Protein AF-A0A7S0SKQ5-F1 (afdb_monomer)

Secondary structure (DSSP, 8-state):
-PPPPPPPPP--------TT---------HHHHHHHHHHHHHHHHHHHTT---PPPPTTHHHHHTTSPPPPPGGGSPP-------S----PPPPP---SS-S--EEEEEEESS-HHHHHHHHHHHHT-SS-GGGEEEEEEE----STTHHHHHHHHHHHTTHHHHT-EEEE----HHHHHHHHHHHH--SSEEEEEETT-EE-TTHHHHHHHHHHHH--SEEEEEEEEEESSSPPPHHHHHHHSS--SS----HHHHHTTS------SS-HHHHTTS--S--S-EEEEHHHHHHTT-S---TT---HHHHHHHHHHHTT--EEEEEEEEEEEEE-TT-HHHHS-HHHHHHHHHHHHHTT-TTSS--

Radius of gyration: 25.37 Å; Cα contacts (8 Å, |Δi|>4): 496; chains: 1; bounding box: 64×59×71 Å

Mean predicted aligned error: 15.46 Å

Structure (mmCIF, N/CA/C/O backbone):
data_AF-A0A7S0SKQ5-F1
#
_entry.id   AF-A0A7S0SKQ5-F1
#
loop_
_atom_site.group_PDB
_atom_site.id
_atom_site.type_symbol
_atom_site.label_atom_id
_atom_site.label_alt_id
_atom_site.label_comp_id
_atom_site.label_asym_id
_atom_site.label_entity_id
_atom_site.label_seq_id
_atom_site.pdbx_PDB_ins_code
_atom_site.Cartn_x
_atom_site.Cartn_y
_atom_site.Cartn_z
_atom_site.occupancy
_atom_site.B_iso_or_equiv
_atom_site.auth_seq_id
_atom_site.auth_comp_id
_atom_site.auth_asym_id
_atom_site.auth_atom_id
_atom_site.pdbx_PDB_model_num
ATOM 1 N N . PRO A 1 1 ? 41.492 32.235 -7.133 1.00 39.91 1 PRO A N 1
ATOM 2 C CA . PRO A 1 1 ? 41.678 32.174 -5.665 1.00 39.91 1 PRO A CA 1
ATOM 3 C C . PRO A 1 1 ? 40.347 31.850 -4.969 1.00 39.91 1 PRO A C 1
ATOM 5 O O . PRO A 1 1 ? 39.482 32.711 -4.853 1.00 39.91 1 PRO A O 1
ATOM 8 N N . SER A 1 2 ? 40.161 30.582 -4.608 1.00 31.47 2 SER A N 1
ATOM 9 C CA . SER A 1 2 ? 38.991 30.080 -3.874 1.00 31.47 2 SER A CA 1
ATOM 10 C C . SER A 1 2 ? 39.109 30.413 -2.376 1.00 31.47 2 SER A C 1
ATOM 12 O O . SER A 1 2 ? 40.236 30.469 -1.878 1.00 31.47 2 SER A O 1
ATOM 14 N N . PRO A 1 3 ? 38.000 30.634 -1.645 1.00 39.94 3 PRO A N 1
ATOM 15 C CA . PRO A 1 3 ? 38.050 30.899 -0.207 1.00 39.94 3 PRO A CA 1
ATOM 16 C C . PRO A 1 3 ? 38.462 29.638 0.580 1.00 39.94 3 PRO A C 1
ATOM 18 O O . PRO A 1 3 ? 38.210 28.522 0.113 1.00 39.94 3 PRO A O 1
ATOM 21 N N . PRO A 1 4 ? 39.104 29.788 1.755 1.00 40.34 4 PRO A N 1
ATOM 22 C CA . PRO A 1 4 ? 39.576 28.655 2.544 1.00 40.34 4 PRO A CA 1
ATOM 23 C C . PRO A 1 4 ? 38.413 27.894 3.208 1.00 40.34 4 PRO A C 1
ATOM 25 O O . PRO A 1 4 ? 37.357 28.479 3.464 1.00 40.34 4 PRO A O 1
ATOM 28 N N . PRO A 1 5 ? 38.593 26.592 3.502 1.00 38.94 5 PRO A N 1
ATOM 29 C CA . PRO A 1 5 ? 37.589 25.789 4.193 1.00 38.94 5 PRO A CA 1
ATOM 30 C C . PRO A 1 5 ? 37.413 26.230 5.660 1.00 38.94 5 PRO A C 1
ATOM 32 O O . PRO A 1 5 ? 38.361 26.741 6.265 1.00 38.94 5 PRO A O 1
ATOM 35 N N . PRO A 1 6 ? 36.222 26.023 6.256 1.00 36.41 6 PRO A N 1
ATOM 36 C CA . PRO A 1 6 ? 35.977 26.333 7.662 1.00 36.41 6 PRO A CA 1
ATOM 37 C C . PRO A 1 6 ? 36.776 25.404 8.601 1.00 36.41 6 PRO A C 1
ATOM 39 O O . PRO A 1 6 ? 37.073 24.264 8.229 1.00 36.41 6 PRO A O 1
ATOM 42 N N . PRO A 1 7 ? 37.128 25.869 9.816 1.00 33.09 7 PRO A N 1
ATOM 43 C CA . PRO A 1 7 ? 37.954 25.111 10.752 1.00 33.09 7 PRO A CA 1
ATOM 44 C C . PRO A 1 7 ? 37.211 23.895 11.341 1.00 33.09 7 PRO A C 1
ATOM 46 O O . PRO A 1 7 ? 35.979 23.898 11.417 1.00 33.09 7 PRO A O 1
ATOM 49 N N . PRO A 1 8 ? 37.943 22.855 11.785 1.00 31.95 8 PRO A N 1
ATOM 50 C CA . PRO A 1 8 ? 37.351 21.677 12.407 1.00 31.95 8 PRO A CA 1
ATOM 51 C C . PRO A 1 8 ? 36.757 22.020 13.780 1.00 31.95 8 PRO A C 1
ATOM 53 O O . PRO A 1 8 ? 37.368 22.736 14.573 1.00 31.95 8 PRO A O 1
ATOM 56 N N . TYR A 1 9 ? 35.574 21.474 14.072 1.00 29.64 9 TYR A N 1
ATOM 57 C CA . TYR A 1 9 ? 34.972 21.529 15.405 1.00 29.64 9 TYR A CA 1
ATOM 58 C C . TYR A 1 9 ? 35.888 20.827 16.418 1.00 29.64 9 TYR A C 1
ATOM 60 O O . TYR A 1 9 ? 36.198 19.645 16.262 1.00 29.64 9 TYR A O 1
ATOM 68 N N . SER A 1 10 ? 36.321 21.554 17.451 1.00 28.91 10 SER A N 1
ATOM 69 C CA . SER A 1 10 ? 37.097 20.994 18.554 1.00 28.91 10 SER A CA 1
ATOM 70 C C . SER A 1 10 ? 36.190 20.191 19.489 1.00 28.91 10 SER A C 1
ATOM 72 O O . SER A 1 10 ? 35.157 20.657 19.967 1.00 28.91 10 SER A O 1
ATOM 74 N N . SER A 1 11 ? 36.590 18.951 19.755 1.00 31.05 11 SER A N 1
ATOM 75 C CA . SER A 1 11 ? 36.054 18.128 20.832 1.00 31.05 11 SER A CA 1
ATOM 76 C C . SER A 1 11 ? 36.669 18.585 22.158 1.00 31.05 11 SER A C 1
ATOM 78 O O . SER A 1 11 ? 37.774 18.163 22.504 1.00 31.05 11 SER A O 1
ATOM 80 N N . SER A 1 12 ? 35.989 19.453 22.906 1.00 28.17 12 SER A N 1
ATOM 81 C CA . SER A 1 12 ? 36.325 19.683 24.313 1.00 28.17 12 SER A CA 1
ATOM 82 C C . SER A 1 12 ? 35.555 18.697 25.189 1.00 28.17 12 SER A C 1
ATOM 84 O O . SER A 1 12 ? 34.325 18.665 25.169 1.00 28.17 12 SER A O 1
ATOM 86 N N . MET A 1 13 ? 36.315 17.893 25.932 1.00 26.72 13 MET A N 1
ATOM 87 C CA . MET A 1 13 ? 35.865 16.967 26.966 1.00 26.72 13 MET A CA 1
ATOM 88 C C . MET A 1 13 ? 34.875 17.630 27.938 1.00 26.72 13 MET A C 1
ATOM 90 O O . MET A 1 13 ? 35.171 18.683 28.496 1.00 26.72 13 MET A O 1
ATOM 94 N N . MET A 1 14 ? 33.750 16.966 28.203 1.00 27.14 14 MET A N 1
ATOM 95 C CA . MET A 1 14 ? 33.129 16.994 29.526 1.00 27.14 14 MET A CA 1
ATOM 96 C C . MET A 1 14 ? 33.336 15.619 30.152 1.00 27.14 14 MET A C 1
ATOM 98 O O . MET A 1 14 ? 33.069 14.589 29.533 1.00 27.14 14 MET A O 1
ATOM 102 N N . GLU A 1 15 ? 33.896 15.646 31.353 1.00 27.08 15 GLU A N 1
ATOM 103 C CA . GLU A 1 15 ? 34.258 14.506 32.178 1.00 27.08 15 GLU A CA 1
ATOM 104 C C . GLU A 1 15 ? 33.064 13.582 32.442 1.00 27.08 15 GLU A C 1
ATOM 106 O O . GLU A 1 15 ? 31.937 14.016 32.683 1.00 27.08 15 GLU A O 1
ATOM 111 N N . ALA A 1 16 ? 33.340 12.279 32.426 1.00 29.05 16 ALA A N 1
ATOM 112 C CA . ALA A 1 16 ? 32.401 11.244 32.818 1.00 29.05 16 ALA A CA 1
ATOM 113 C C . ALA A 1 16 ? 32.039 11.396 34.303 1.00 29.05 16 ALA A C 1
ATOM 115 O O . ALA A 1 16 ? 32.827 11.063 35.186 1.00 29.05 16 ALA A O 1
ATOM 116 N N . THR A 1 17 ? 30.826 11.867 34.584 1.00 26.69 17 THR A N 1
ATOM 117 C CA . THR A 1 17 ? 30.234 11.759 35.919 1.00 26.69 17 THR A CA 1
ATOM 118 C C . THR A 1 17 ? 29.571 10.385 36.054 1.00 26.69 17 THR A C 1
ATOM 120 O O . THR A 1 17 ? 28.744 9.994 35.231 1.00 26.69 17 THR A O 1
ATOM 123 N N . SER A 1 18 ? 29.982 9.636 37.078 1.00 26.33 18 SER A N 1
ATOM 124 C CA . SER A 1 18 ? 29.480 8.309 37.457 1.00 26.33 18 SER A CA 1
ATOM 125 C C . SER A 1 18 ? 27.944 8.214 37.448 1.00 26.33 18 SER A C 1
ATOM 127 O O . SER A 1 18 ? 27.265 8.999 38.104 1.00 26.33 18 SER A O 1
ATOM 129 N N . LEU A 1 19 ? 27.398 7.195 36.774 1.00 28.94 19 LEU A N 1
ATOM 130 C CA . LEU A 1 19 ? 25.964 6.858 36.686 1.00 28.94 19 LEU A CA 1
ATOM 131 C C . LEU A 1 19 ? 25.387 6.231 37.978 1.00 28.94 19 LEU A C 1
ATOM 133 O O . LEU A 1 19 ? 24.499 5.385 37.926 1.00 28.94 19 LEU A O 1
ATOM 137 N N . SER A 1 20 ? 25.878 6.629 39.152 1.00 26.83 20 SER A N 1
ATOM 138 C CA . SER A 1 20 ? 25.460 6.072 40.448 1.00 26.83 20 SER A CA 1
ATOM 139 C C . SER A 1 20 ? 24.641 7.037 41.319 1.00 26.83 20 SER A C 1
ATOM 141 O O . SER A 1 20 ? 24.418 6.739 42.488 1.00 26.83 20 SER A O 1
ATOM 143 N N . SER A 1 21 ? 24.197 8.186 40.794 1.00 28.25 21 SER A N 1
ATOM 144 C CA . SER A 1 21 ? 23.531 9.230 41.597 1.00 28.25 21 SER A CA 1
ATOM 145 C C . SER A 1 21 ? 22.331 9.930 40.937 1.00 28.25 21 SER A C 1
ATOM 147 O O . SER A 1 21 ? 21.997 11.051 41.317 1.00 28.25 21 SER A O 1
ATOM 149 N N . LEU A 1 22 ? 21.630 9.291 39.992 1.00 26.92 22 LEU A N 1
ATOM 150 C CA . LEU A 1 22 ? 20.340 9.816 39.517 1.00 26.92 22 LEU A CA 1
ATOM 151 C C . LEU A 1 22 ? 19.186 9.321 40.413 1.00 26.92 22 LEU A C 1
ATOM 153 O O . LEU A 1 22 ? 19.097 8.115 40.656 1.00 26.92 22 LEU A O 1
ATOM 157 N N . PRO A 1 23 ? 18.308 10.214 40.910 1.00 25.94 23 PRO A N 1
ATOM 158 C CA . PRO A 1 23 ? 17.202 9.833 41.775 1.00 25.94 23 PRO A CA 1
ATOM 159 C C . PRO A 1 23 ? 16.154 9.009 41.019 1.00 25.94 23 PRO A C 1
ATOM 161 O O . PRO A 1 23 ? 15.828 9.256 39.858 1.00 25.94 23 PRO A O 1
ATOM 164 N N . THR A 1 24 ? 15.642 8.017 41.737 1.00 28.23 24 THR A N 1
ATOM 165 C CA . THR A 1 24 ? 14.552 7.100 41.413 1.00 28.23 24 THR A CA 1
ATOM 166 C C . THR A 1 24 ? 13.359 7.804 40.754 1.00 28.23 24 THR A C 1
ATOM 168 O O . THR A 1 24 ? 12.951 8.876 41.193 1.00 28.23 24 THR A O 1
ATOM 171 N N . TYR A 1 25 ? 12.791 7.166 39.722 1.00 26.69 25 TYR A N 1
ATOM 172 C CA . TYR A 1 25 ? 11.547 7.535 39.034 1.00 26.69 25 TYR A CA 1
ATOM 173 C C . TYR A 1 25 ? 10.506 8.161 39.983 1.00 26.69 25 TYR A C 1
ATOM 175 O O . TYR A 1 25 ? 9.933 7.474 40.829 1.00 26.69 25 TYR A O 1
ATOM 183 N N . ILE A 1 26 ? 10.223 9.453 39.804 1.00 28.91 26 ILE A N 1
ATOM 184 C CA . ILE A 1 26 ? 9.060 10.106 40.411 1.00 28.91 26 ILE A CA 1
ATOM 185 C C . ILE A 1 26 ? 7.837 9.660 39.601 1.00 28.91 26 ILE A C 1
ATOM 187 O O . ILE A 1 26 ? 7.682 10.035 38.440 1.00 28.91 26 ILE A O 1
ATOM 191 N N . SER A 1 27 ? 6.987 8.823 40.198 1.00 31.62 27 SER A N 1
ATOM 192 C CA . SER A 1 27 ? 5.650 8.540 39.666 1.00 31.62 27 SER A CA 1
ATOM 193 C C . SER A 1 27 ? 4.770 9.758 39.928 1.00 31.62 27 SER A C 1
ATOM 195 O O . SER A 1 27 ? 4.425 10.021 41.077 1.00 31.62 27 SER A O 1
ATOM 197 N N . LEU A 1 28 ? 4.444 10.519 38.883 1.00 33.53 28 LEU A N 1
ATOM 198 C CA . LEU A 1 28 ? 3.457 11.594 38.981 1.00 33.53 28 LEU A CA 1
ATOM 199 C C . LEU A 1 28 ? 2.043 11.002 38.816 1.00 33.53 28 LEU A C 1
ATOM 201 O O . LEU A 1 28 ? 1.854 10.148 37.942 1.00 33.53 28 LEU A O 1
ATOM 205 N N . PRO A 1 29 ? 1.051 11.422 39.619 1.00 38.62 29 PRO A N 1
ATOM 206 C CA . PRO A 1 29 ? -0.345 11.020 39.451 1.00 38.62 29 PRO A CA 1
ATOM 207 C C . PRO A 1 29 ? -0.887 11.382 38.058 1.00 38.62 29 PRO A C 1
ATOM 209 O O . PRO A 1 29 ? -0.551 12.427 37.500 1.00 38.62 29 PRO A O 1
ATOM 212 N N . LEU A 1 30 ? -1.761 10.535 37.502 1.00 38.62 30 LEU A N 1
ATOM 213 C CA . LEU A 1 30 ? -2.366 10.705 36.167 1.00 38.62 30 LEU A CA 1
ATOM 214 C C . LEU A 1 30 ? -3.075 12.058 35.983 1.00 38.62 30 LEU A C 1
ATOM 216 O O . LEU A 1 30 ? -3.040 12.624 34.891 1.00 38.62 30 LEU A O 1
ATOM 220 N N . ASP A 1 31 ? -3.644 12.608 37.050 1.00 38.12 31 ASP A N 1
ATOM 22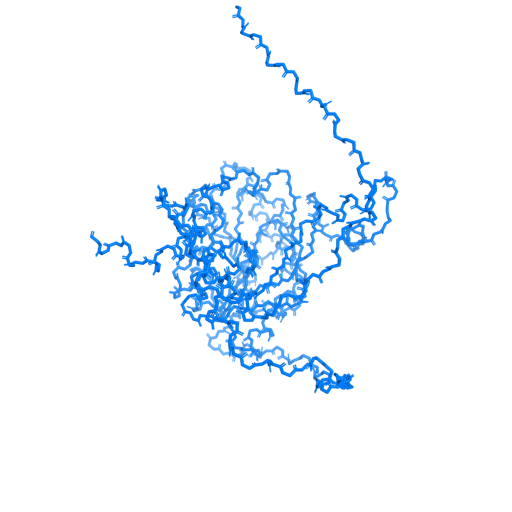1 C CA . ASP A 1 31 ? -4.349 13.893 37.019 1.00 38.12 31 ASP A CA 1
ATOM 222 C C . ASP A 1 31 ? -3.374 15.071 36.853 1.00 38.12 31 ASP A C 1
ATOM 224 O O . ASP A 1 31 ? -3.653 16.042 36.147 1.00 38.12 31 ASP A O 1
ATOM 228 N N . GLU A 1 32 ? -2.165 14.936 37.404 1.00 34.69 32 GLU A N 1
ATOM 229 C CA . GLU A 1 32 ? -1.078 15.897 37.231 1.00 34.69 32 GLU A CA 1
ATOM 230 C C . GLU A 1 32 ? -0.505 15.832 35.805 1.00 34.69 32 GLU A C 1
ATOM 232 O O . GLU A 1 32 ? -0.147 16.856 35.219 1.00 34.69 32 GLU A O 1
ATOM 237 N N . VAL A 1 33 ? -0.495 14.641 35.193 1.00 41.31 33 VAL A N 1
ATOM 238 C CA . VAL A 1 33 ? -0.151 14.453 33.775 1.00 41.31 33 VAL A CA 1
ATOM 239 C C . VAL A 1 33 ? -1.213 15.085 32.872 1.00 41.31 33 VAL A C 1
ATOM 241 O O . VAL A 1 33 ? -0.855 15.783 31.922 1.00 41.31 33 VAL A O 1
ATOM 244 N N . ALA A 1 34 ? -2.504 14.918 33.169 1.00 38.91 34 ALA A N 1
ATOM 245 C CA . ALA A 1 34 ? -3.593 15.509 32.390 1.00 38.91 34 ALA A CA 1
ATOM 246 C C . ALA A 1 34 ? -3.574 17.049 32.437 1.00 38.91 34 ALA A C 1
ATOM 248 O O . ALA A 1 34 ? -3.630 17.699 31.387 1.00 38.91 34 ALA A O 1
ATOM 249 N N . ALA A 1 35 ? -3.392 17.639 33.624 1.00 37.91 35 ALA A N 1
ATOM 250 C CA . ALA A 1 35 ? -3.276 19.088 33.799 1.00 37.91 35 ALA A CA 1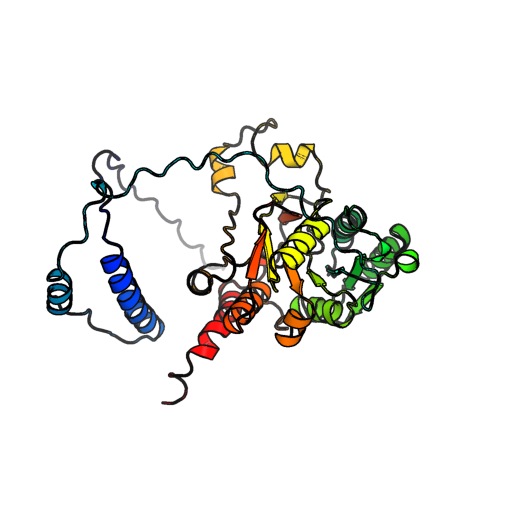
ATOM 251 C C . ALA A 1 35 ? -2.027 19.662 33.101 1.00 37.91 35 ALA A C 1
ATOM 253 O O . ALA A 1 35 ? -2.108 20.670 32.393 1.00 37.91 35 ALA A O 1
ATOM 254 N N . ARG A 1 36 ? -0.877 18.977 33.205 1.00 38.94 36 ARG A N 1
ATOM 255 C CA . ARG A 1 36 ? 0.358 19.362 32.499 1.00 38.94 36 ARG A CA 1
ATOM 256 C C . ARG A 1 36 ? 0.229 19.214 30.979 1.00 38.94 36 ARG A C 1
ATOM 258 O O . ARG A 1 36 ? 0.781 20.034 30.252 1.00 38.94 36 ARG A O 1
ATOM 265 N N . THR A 1 37 ? -0.540 18.241 30.485 1.00 41.94 37 THR A N 1
ATOM 266 C CA . THR A 1 37 ? -0.804 18.046 29.046 1.00 41.94 37 THR A CA 1
ATOM 267 C C . THR A 1 37 ? -1.710 19.146 28.483 1.00 41.94 37 THR A C 1
ATOM 269 O O . THR A 1 37 ? -1.466 19.643 27.382 1.00 41.94 37 THR A O 1
ATOM 272 N N . ALA A 1 38 ? -2.709 19.597 29.247 1.00 38.25 38 ALA A N 1
ATOM 273 C CA . ALA A 1 38 ? -3.533 20.750 28.887 1.00 38.25 38 ALA A CA 1
ATOM 274 C C . ALA A 1 38 ? -2.723 22.063 28.887 1.00 38.25 38 ALA A C 1
ATOM 276 O O . ALA A 1 38 ? -2.833 22.853 27.950 1.00 38.25 38 ALA A O 1
ATOM 277 N N . ALA A 1 39 ? -1.837 22.266 29.868 1.00 34.25 39 ALA A N 1
ATOM 278 C CA . ALA A 1 39 ? -0.946 23.428 29.917 1.00 34.25 39 ALA A CA 1
ATOM 279 C C . ALA A 1 39 ? 0.115 23.414 28.794 1.00 34.25 39 ALA A C 1
ATOM 281 O O . ALA A 1 39 ? 0.389 24.446 28.182 1.00 34.25 39 ALA A O 1
ATOM 282 N N . LEU A 1 40 ? 0.662 22.242 28.447 1.00 39.03 40 LEU A N 1
ATOM 283 C CA . LEU A 1 40 ? 1.580 22.063 27.313 1.00 39.03 40 LEU A CA 1
ATOM 284 C C . LEU A 1 40 ? 0.899 22.300 25.959 1.00 39.03 40 LEU A C 1
ATOM 286 O O . LEU A 1 40 ? 1.555 22.792 25.043 1.00 39.03 40 LEU A O 1
ATOM 290 N N . ARG A 1 41 ? -0.410 22.025 25.832 1.00 39.50 41 ARG A N 1
ATOM 291 C CA . ARG A 1 41 ? -1.200 22.431 24.655 1.00 39.50 41 ARG A CA 1
ATOM 292 C C . ARG A 1 41 ? -1.219 23.958 24.510 1.00 39.50 41 ARG A C 1
ATOM 294 O O . ARG A 1 41 ? -1.012 24.446 23.407 1.00 39.50 41 ARG A O 1
ATOM 301 N N . VAL A 1 42 ? -1.366 24.712 25.601 1.00 37.66 42 VAL A N 1
ATOM 302 C CA . VAL A 1 42 ? -1.357 26.190 25.580 1.00 37.66 42 VAL A CA 1
ATOM 303 C C . VAL A 1 42 ? 0.043 26.754 25.285 1.00 37.66 42 VAL A C 1
ATOM 305 O O . VAL A 1 42 ? 0.191 27.631 24.435 1.00 37.66 42 VAL A O 1
ATOM 308 N N . VAL A 1 43 ? 1.092 26.216 25.916 1.00 35.34 43 VAL A N 1
ATOM 309 C CA . VAL A 1 43 ? 2.479 26.695 25.739 1.00 35.34 43 VAL A CA 1
ATOM 310 C C . VAL A 1 43 ? 3.056 26.302 24.372 1.00 35.34 43 VAL A C 1
ATOM 312 O O . VAL A 1 43 ? 3.733 27.105 23.729 1.00 35.34 43 VAL A O 1
ATOM 315 N N . GLY A 1 44 ? 2.748 25.101 23.877 1.00 35.94 44 GLY A N 1
ATOM 316 C CA . GLY A 1 44 ? 3.172 24.647 22.550 1.00 35.94 44 GLY A CA 1
ATOM 317 C C . GLY A 1 44 ? 2.570 25.474 21.407 1.00 35.94 44 GLY A C 1
ATOM 318 O O . GLY A 1 44 ? 3.241 25.706 20.402 1.00 35.94 44 GLY A O 1
ATOM 319 N N . ILE A 1 45 ? 1.341 25.975 21.582 1.00 39.78 45 ILE A N 1
ATOM 320 C CA . ILE A 1 45 ? 0.655 26.855 20.619 1.00 39.78 45 ILE A CA 1
ATOM 321 C C . ILE A 1 45 ? 1.245 28.279 20.637 1.00 39.78 45 ILE A C 1
ATOM 323 O O . ILE A 1 45 ? 1.408 28.896 19.582 1.00 39.78 45 ILE A O 1
ATOM 327 N N . ALA A 1 46 ? 1.635 28.784 21.810 1.00 32.06 46 ALA A N 1
ATOM 328 C CA . ALA A 1 46 ? 2.233 30.110 21.969 1.00 32.06 46 ALA A CA 1
ATOM 329 C C . ALA A 1 46 ? 3.625 30.235 21.318 1.00 32.06 46 ALA A C 1
ATOM 331 O O . ALA A 1 46 ? 3.890 31.186 20.579 1.00 32.06 46 ALA A O 1
ATOM 332 N N . VAL A 1 47 ? 4.494 29.237 21.524 1.00 37.16 47 VAL A N 1
ATOM 333 C CA . VAL A 1 47 ? 5.866 29.228 20.980 1.00 37.16 47 VAL A CA 1
ATOM 334 C C . VAL A 1 47 ? 5.872 29.061 19.455 1.00 37.16 47 VAL A C 1
ATOM 336 O O . VAL A 1 47 ? 6.711 29.648 18.774 1.00 37.16 47 VAL A O 1
ATOM 339 N N . ALA A 1 48 ? 4.904 28.330 18.893 1.00 37.19 48 ALA A N 1
ATOM 340 C CA . ALA A 1 48 ? 4.757 28.167 17.445 1.00 37.19 48 ALA A CA 1
ATOM 341 C C . ALA A 1 48 ? 4.268 29.439 16.718 1.00 37.19 48 ALA A C 1
ATOM 343 O O . ALA A 1 48 ? 4.418 29.534 15.500 1.00 37.19 48 ALA A O 1
ATOM 344 N N . SER A 1 49 ? 3.723 30.416 17.455 1.00 32.06 49 SER A N 1
ATOM 345 C CA . SER A 1 49 ? 3.090 31.629 16.907 1.00 32.06 49 SER A CA 1
ATOM 346 C C . SER A 1 49 ? 3.901 32.913 17.146 1.00 32.06 49 SER A C 1
ATOM 348 O O . SER A 1 49 ? 3.442 34.000 16.807 1.00 32.06 49 SER A O 1
ATOM 350 N N . GLY A 1 50 ? 5.102 32.817 17.734 1.00 32.16 50 GLY A N 1
ATOM 351 C CA . GLY A 1 50 ? 5.974 33.972 17.994 1.00 32.16 50 GLY A CA 1
ATOM 352 C C . GLY A 1 50 ? 5.466 34.936 19.076 1.00 32.16 50 GLY A C 1
ATOM 353 O O . GLY A 1 50 ? 5.966 36.055 19.175 1.00 32.16 50 GLY A O 1
ATOM 354 N N . MET A 1 51 ? 4.487 34.527 19.888 1.00 31.91 51 MET A N 1
ATOM 355 C CA . MET A 1 51 ? 3.945 35.349 20.971 1.00 31.91 51 MET A CA 1
ATOM 356 C C . MET A 1 51 ? 4.690 35.074 22.281 1.00 31.91 51 MET A C 1
ATOM 358 O O . MET A 1 51 ? 4.895 33.922 22.663 1.00 31.91 51 MET A O 1
ATOM 362 N N . SER A 1 52 ? 5.066 36.140 22.992 1.00 31.66 52 SER A N 1
ATOM 363 C CA . SER A 1 52 ? 5.547 36.044 24.373 1.00 31.66 52 SER A CA 1
ATOM 364 C C . SER A 1 52 ? 4.361 35.755 25.290 1.00 31.66 52 SER A C 1
ATOM 366 O O . SER A 1 52 ? 3.416 36.541 25.341 1.00 31.66 52 SER A O 1
ATOM 368 N N . VAL A 1 53 ? 4.404 34.631 26.002 1.00 37.69 53 VAL A N 1
ATOM 369 C CA . VAL A 1 53 ? 3.414 34.282 27.026 1.00 37.69 53 VAL A CA 1
ATOM 370 C C . VAL A 1 53 ? 4.153 34.099 28.342 1.00 37.69 53 VAL A C 1
ATOM 372 O O . VAL A 1 53 ? 5.074 33.286 28.432 1.00 37.69 53 VAL A O 1
ATOM 375 N N . SER A 1 54 ? 3.766 34.874 29.355 1.00 37.41 54 SER A N 1
ATOM 376 C CA . SER A 1 54 ? 4.283 34.714 30.714 1.00 37.41 54 SER A CA 1
ATOM 377 C C . SER A 1 54 ? 3.814 33.370 31.287 1.00 37.41 54 SER A C 1
ATOM 379 O O . SER A 1 54 ? 2.643 33.021 31.111 1.00 37.41 54 SER A O 1
ATOM 381 N N . PRO A 1 55 ? 4.687 32.602 31.961 1.00 40.03 55 PRO A N 1
ATOM 382 C CA . PRO A 1 55 ? 4.294 31.338 32.575 1.00 40.03 55 PRO A CA 1
ATOM 383 C C . PRO A 1 55 ? 3.205 31.561 33.644 1.00 40.03 55 PRO A C 1
ATOM 385 O O . PRO A 1 55 ? 3.184 32.624 34.270 1.00 40.03 55 PRO A O 1
ATOM 388 N N . PRO A 1 56 ? 2.302 30.586 33.865 1.00 41.50 56 PRO A N 1
ATOM 389 C CA . PRO A 1 56 ? 1.280 30.690 34.903 1.00 41.50 56 PRO A CA 1
ATOM 390 C C . PRO A 1 56 ? 1.920 30.790 36.297 1.00 41.50 56 PRO A C 1
ATOM 392 O O . PRO A 1 56 ? 2.880 30.077 36.598 1.00 41.50 56 PRO A O 1
ATOM 395 N N . ASP A 1 57 ? 1.387 31.687 37.132 1.00 47.09 57 ASP A N 1
ATOM 396 C CA . ASP A 1 57 ? 1.876 31.953 38.490 1.00 47.09 57 ASP A CA 1
ATOM 397 C C . ASP A 1 57 ? 1.578 30.776 39.443 1.00 47.09 57 ASP A C 1
ATOM 399 O O . ASP A 1 57 ? 0.644 29.993 39.243 1.00 47.09 57 ASP A O 1
ATOM 403 N N . ALA A 1 58 ? 2.373 30.658 40.506 1.00 44.59 58 ALA A N 1
ATOM 404 C CA . ALA A 1 58 ? 2.368 29.586 41.500 1.00 44.59 58 ALA A CA 1
ATOM 405 C C . ALA A 1 58 ? 1.018 29.389 42.219 1.00 44.59 58 ALA A C 1
ATOM 407 O O . ALA A 1 58 ? 0.810 28.372 42.879 1.00 44.59 58 ALA A O 1
ATOM 408 N N . THR A 1 59 ? 0.096 30.344 42.100 1.00 44.16 59 THR A N 1
ATOM 409 C CA . THR A 1 59 ? -1.269 30.278 42.634 1.00 44.16 59 THR A CA 1
ATOM 410 C C . THR A 1 59 ? -2.153 29.278 41.889 1.00 44.16 59 THR A C 1
ATOM 412 O O . THR A 1 59 ? -2.954 28.609 42.536 1.00 44.16 59 THR A O 1
ATOM 415 N N . PHE A 1 60 ? -1.952 29.082 40.579 1.00 39.28 60 PHE A N 1
ATOM 416 C CA . PHE A 1 60 ? -2.718 28.118 39.774 1.00 39.28 60 PHE A CA 1
ATOM 417 C C . PHE A 1 60 ? -2.520 26.666 40.244 1.00 39.28 60 PHE A C 1
ATOM 419 O O . PHE A 1 60 ? -3.427 25.844 40.161 1.00 39.28 60 PHE A O 1
ATOM 426 N N . TRP A 1 61 ? -1.343 26.351 40.792 1.00 39.81 61 TRP A N 1
ATOM 427 C CA . TRP A 1 61 ? -1.003 24.999 41.238 1.00 39.81 61 TRP A CA 1
ATOM 428 C C . TRP A 1 61 ? -1.566 24.639 42.620 1.00 39.81 61 TRP A C 1
ATOM 430 O O . TRP A 1 61 ? -1.723 23.457 42.910 1.00 39.81 61 TRP A O 1
ATOM 440 N N . ARG A 1 62 ? -1.934 25.623 43.455 1.00 39.69 62 ARG A N 1
ATOM 441 C CA . ARG A 1 62 ? -2.415 25.363 44.826 1.00 39.69 62 ARG A CA 1
ATOM 442 C C . ARG A 1 62 ? -3.859 24.868 44.901 1.00 39.69 62 ARG A C 1
ATOM 444 O O . ARG A 1 62 ? -4.208 24.193 45.862 1.00 39.69 62 ARG A O 1
ATOM 451 N N . GLU A 1 63 ? -4.704 25.172 43.915 1.00 39.19 63 GLU A N 1
ATOM 452 C CA . GLU A 1 63 ? -6.101 24.701 43.921 1.00 39.19 63 GLU A CA 1
ATOM 453 C C . GLU A 1 63 ? -6.218 23.205 43.577 1.00 39.19 63 GLU A C 1
ATOM 455 O O . GLU A 1 63 ? -7.082 22.517 44.123 1.00 39.19 63 GLU A O 1
ATOM 460 N N . ALA A 1 64 ? -5.295 22.661 42.773 1.00 40.25 64 ALA A N 1
ATOM 461 C CA . ALA A 1 64 ? -5.268 21.239 42.410 1.00 40.25 64 ALA A CA 1
ATOM 462 C C . ALA A 1 64 ? -4.871 20.310 43.580 1.00 40.25 64 ALA A C 1
ATOM 464 O O . ALA A 1 64 ? -5.232 19.135 43.583 1.00 40.25 64 ALA A O 1
ATOM 465 N N . GLU A 1 65 ? -4.176 20.832 44.596 1.00 38.34 65 GLU A N 1
ATOM 466 C CA . GLU A 1 65 ? -3.661 20.057 45.737 1.00 38.34 65 GLU A CA 1
ATOM 467 C C . GLU A 1 65 ? -4.703 19.786 46.840 1.00 38.34 65 GLU A C 1
ATOM 469 O O . GLU A 1 65 ? -4.430 19.030 47.770 1.00 38.34 65 GLU A O 1
ATOM 474 N N . THR A 1 66 ? -5.907 20.368 46.761 1.00 37.94 66 THR A N 1
ATOM 475 C CA . THR A 1 66 ? -6.930 20.264 47.827 1.00 37.94 66 THR A CA 1
ATOM 476 C C . THR A 1 66 ? -7.990 19.176 47.606 1.00 37.94 66 THR A C 1
ATOM 478 O O . THR A 1 66 ? -8.901 19.023 48.422 1.00 37.94 66 THR A O 1
ATOM 481 N N . SER A 1 67 ? -7.870 18.380 46.539 1.00 38.69 67 SER A N 1
ATOM 482 C CA . SER A 1 67 ? -8.755 17.229 46.307 1.00 38.69 67 SER A CA 1
ATOM 483 C C . SER A 1 67 ? -8.393 16.049 47.225 1.00 38.69 67 SER A C 1
ATOM 485 O O . SER A 1 67 ? -7.208 15.816 47.477 1.00 38.69 67 SER A O 1
ATOM 487 N N . PRO A 1 68 ? -9.376 15.282 47.740 1.00 38.88 68 PRO A N 1
ATOM 488 C CA . PRO A 1 68 ? -9.095 14.145 48.612 1.00 38.88 68 PRO A CA 1
ATOM 489 C C . PRO A 1 68 ? -8.216 13.105 47.891 1.00 38.88 68 PRO A C 1
ATOM 491 O O . PRO A 1 68 ? -8.404 12.870 46.696 1.00 38.88 68 PRO A O 1
ATOM 494 N N . PRO A 1 69 ? -7.257 12.472 48.592 1.00 44.31 69 PRO A N 1
ATOM 495 C CA . PRO A 1 69 ? -6.319 11.547 47.972 1.00 44.31 69 PRO A CA 1
ATOM 496 C C . PRO A 1 69 ? -7.040 10.320 47.404 1.00 44.31 69 PRO A C 1
ATOM 498 O O . PRO A 1 69 ? -7.890 9.715 48.060 1.00 44.31 69 PRO A O 1
ATOM 501 N N . SER A 1 70 ? -6.658 9.931 46.187 1.00 43.41 70 SER A N 1
ATOM 502 C CA . SER A 1 70 ? -7.075 8.665 45.578 1.00 43.41 70 SER A CA 1
ATOM 503 C C . SER A 1 70 ? -6.586 7.467 46.413 1.00 43.41 70 SER A C 1
ATOM 505 O O . SER A 1 70 ? -5.510 7.542 47.014 1.00 43.41 70 SER A O 1
ATOM 507 N N . PRO A 1 71 ? -7.341 6.352 46.464 1.00 35.38 71 PRO A N 1
ATOM 508 C CA . PRO A 1 71 ? -6.956 5.173 47.235 1.00 35.38 71 PRO A CA 1
ATOM 509 C C . PRO A 1 71 ? -5.600 4.613 46.778 1.00 35.38 71 PRO A C 1
ATOM 511 O O . PRO A 1 71 ? -5.265 4.621 45.593 1.00 35.38 71 PRO A O 1
ATOM 514 N N . SER A 1 72 ? -4.804 4.128 47.735 1.00 39.06 72 SER A N 1
ATOM 515 C CA . SER A 1 72 ? -3.438 3.658 47.498 1.00 39.06 72 SER A CA 1
ATOM 516 C C . SER A 1 72 ? -3.382 2.437 46.557 1.00 39.06 72 SER A C 1
ATOM 518 O O . SER A 1 72 ? -4.294 1.602 46.579 1.00 39.06 72 SER A O 1
ATOM 520 N N . PRO A 1 73 ? -2.282 2.248 45.791 1.00 41.09 73 PRO A N 1
ATOM 521 C CA . PRO A 1 73 ? -2.116 1.139 44.834 1.00 41.09 73 PRO A CA 1
ATOM 522 C C . PRO A 1 73 ? -2.238 -0.265 45.448 1.00 41.09 73 PRO A C 1
ATOM 524 O O . PRO A 1 73 ? -2.451 -1.240 44.735 1.00 41.09 73 PRO A O 1
ATOM 527 N N . SER A 1 74 ? -2.129 -0.373 46.775 1.00 45.72 74 SER A N 1
ATOM 528 C CA . SER A 1 74 ? -2.293 -1.611 47.544 1.00 45.72 74 SER A CA 1
ATOM 529 C C . SER A 1 74 ? -3.746 -2.091 47.669 1.00 45.72 74 SER A C 1
ATOM 531 O O . SER A 1 74 ? -3.980 -3.144 48.254 1.00 45.72 74 SER A O 1
ATOM 533 N N . SER A 1 75 ? -4.715 -1.328 47.154 1.00 40.94 75 SER A N 1
ATOM 534 C CA . SER A 1 75 ? -6.142 -1.681 47.133 1.00 40.94 75 SER A CA 1
ATOM 535 C C . SER A 1 75 ? -6.625 -2.238 45.788 1.00 40.94 75 SER A C 1
ATOM 537 O O . SER A 1 75 ? -7.779 -2.653 45.678 1.00 40.94 75 SER A O 1
ATOM 539 N N . LEU A 1 76 ? -5.756 -2.282 44.769 1.00 40.19 76 LEU A N 1
ATOM 540 C CA . LEU A 1 76 ? -6.087 -2.928 43.504 1.00 40.19 76 LEU A CA 1
ATOM 541 C C . LEU A 1 76 ? -6.129 -4.447 43.721 1.00 40.19 76 LEU A C 1
ATOM 543 O O . LEU A 1 76 ? -5.162 -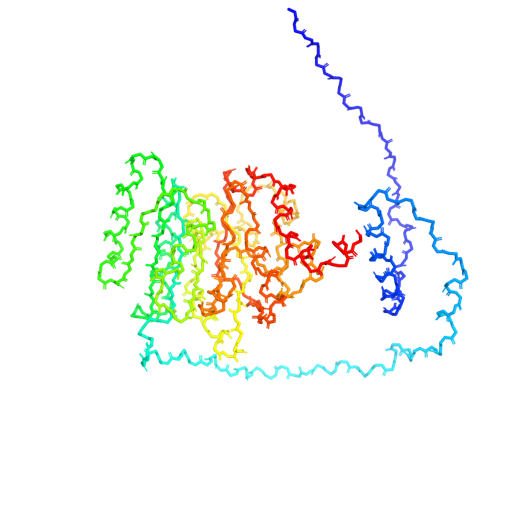5.007 44.248 1.00 40.19 76 LEU A O 1
ATOM 547 N N . PRO A 1 77 ? -7.218 -5.136 43.334 1.00 40.72 77 PRO A N 1
ATOM 548 C CA . PRO A 1 77 ? -7.231 -6.587 43.374 1.00 40.72 77 PRO A CA 1
ATOM 549 C C . PRO A 1 77 ? -6.053 -7.105 42.537 1.00 40.72 77 PRO A C 1
ATOM 551 O O . PRO A 1 77 ? -5.749 -6.515 41.493 1.00 40.72 77 PRO A O 1
ATOM 554 N N . PRO A 1 78 ? -5.365 -8.179 42.968 1.00 42.38 78 PRO A N 1
ATOM 555 C CA . PRO A 1 78 ? -4.331 -8.787 42.147 1.00 42.38 78 PRO A CA 1
ATOM 556 C C . PRO A 1 78 ? -4.932 -9.066 40.772 1.00 42.38 78 PRO A C 1
ATOM 558 O O . PRO A 1 78 ? -6.053 -9.576 40.694 1.00 42.38 78 PRO A O 1
ATOM 561 N N . LEU A 1 79 ? -4.206 -8.709 39.704 1.00 39.03 79 LEU A N 1
ATOM 562 C CA . LEU A 1 79 ? -4.526 -9.150 38.350 1.00 39.03 79 LEU A CA 1
ATOM 563 C C . LEU A 1 79 ? -4.648 -10.669 38.423 1.00 39.03 79 LEU A C 1
ATOM 565 O O . LEU A 1 79 ? -3.643 -11.379 38.477 1.00 39.03 79 LEU A O 1
ATOM 569 N N . GLN A 1 80 ? -5.884 -11.165 38.505 1.00 35.50 80 GLN A N 1
ATOM 570 C CA . GLN A 1 80 ? -6.140 -12.575 38.330 1.00 35.50 80 GLN A CA 1
ATOM 571 C C . GLN A 1 80 ? -5.559 -12.874 36.962 1.00 35.50 80 GLN A C 1
ATOM 573 O O . GLN A 1 80 ? -5.959 -12.260 35.971 1.00 35.50 80 GLN A O 1
ATOM 578 N N . ALA A 1 81 ? -4.563 -13.757 36.928 1.00 39.16 81 ALA A N 1
ATOM 579 C CA . ALA A 1 81 ? -4.149 -14.392 35.702 1.00 39.16 81 ALA A CA 1
ATOM 580 C C . ALA A 1 81 ? -5.406 -15.076 35.170 1.00 39.16 81 ALA A C 1
ATOM 582 O O . ALA A 1 81 ? -5.739 -16.190 35.578 1.00 39.16 81 ALA A O 1
ATOM 583 N N . ALA A 1 82 ? -6.165 -14.354 34.341 1.00 35.81 82 ALA A N 1
ATOM 584 C CA . ALA A 1 82 ? -7.216 -14.926 33.543 1.00 35.81 82 ALA A CA 1
ATOM 585 C C . ALA A 1 82 ? -6.508 -16.056 32.823 1.00 35.81 82 ALA A C 1
ATOM 587 O O . ALA A 1 82 ? -5.579 -15.825 32.046 1.00 35.81 82 ALA A O 1
ATOM 588 N N . SER A 1 83 ? -6.840 -17.279 33.225 1.00 36.34 83 SER A N 1
ATOM 589 C CA . SER A 1 83 ? -6.298 -18.460 32.599 1.00 36.34 83 SER A CA 1
ATOM 590 C C . SER A 1 83 ? -6.689 -18.313 31.143 1.00 36.34 83 SER A C 1
ATOM 592 O O . SER A 1 83 ? -7.872 -18.402 30.810 1.00 36.34 83 SER A O 1
ATOM 594 N N . LEU A 1 84 ? -5.704 -17.979 30.307 1.00 39.47 84 LEU A N 1
ATOM 595 C CA . LEU A 1 84 ? -5.805 -18.008 28.861 1.00 39.47 84 LEU A CA 1
ATOM 596 C C . LEU A 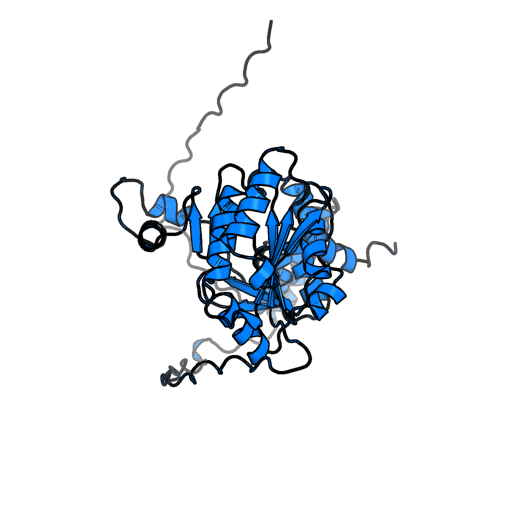1 84 ? -6.004 -19.479 28.522 1.00 39.47 84 LEU A C 1
ATOM 598 O O . LEU A 1 84 ? -5.071 -20.209 28.200 1.00 39.47 84 LEU A O 1
ATOM 602 N N . THR A 1 85 ? -7.232 -19.945 28.720 1.00 34.72 85 THR A N 1
ATOM 603 C CA . THR A 1 85 ? -7.697 -21.210 28.198 1.00 34.72 85 THR A CA 1
ATOM 604 C C . THR A 1 85 ? -7.575 -21.040 26.698 1.00 34.72 85 THR A C 1
ATOM 606 O O . THR A 1 85 ? -8.276 -20.246 26.073 1.00 34.72 85 THR A O 1
ATOM 609 N N . ALA A 1 86 ? -6.550 -21.689 26.153 1.00 41.53 86 ALA A N 1
ATOM 610 C CA . ALA A 1 86 ? -6.227 -21.715 24.744 1.00 41.53 86 ALA A CA 1
ATOM 611 C C . ALA A 1 86 ? -7.354 -22.438 23.998 1.00 41.53 86 ALA A C 1
ATOM 613 O O . ALA A 1 86 ? -7.267 -23.609 23.655 1.00 41.53 86 ALA A O 1
ATOM 614 N N . SER A 1 87 ? -8.448 -21.723 23.796 1.00 38.72 87 SER A N 1
ATOM 615 C CA . SER A 1 87 ? -9.497 -22.033 22.845 1.00 38.72 87 SER A CA 1
ATOM 616 C C . SER A 1 87 ? -9.871 -20.715 22.185 1.00 38.72 87 SER A C 1
ATOM 618 O O . SER A 1 87 ? -11.008 -20.253 22.265 1.00 38.72 87 SER A O 1
ATOM 620 N N . SER A 1 88 ? -8.877 -20.079 21.559 1.00 40.16 88 SER A N 1
ATOM 621 C CA . SER A 1 88 ? -9.186 -19.071 20.554 1.00 40.16 88 SER A CA 1
ATOM 622 C C . SER A 1 88 ? -9.960 -19.813 19.461 1.00 40.16 88 SER A C 1
ATOM 624 O O . SER A 1 88 ? -9.449 -20.831 18.975 1.00 40.16 88 SER A O 1
ATOM 626 N N . PRO A 1 89 ? -11.204 -19.420 19.136 1.00 40.22 89 PRO A N 1
ATOM 627 C CA . PRO A 1 89 ? -11.926 -20.052 18.045 1.00 40.22 89 PRO A CA 1
ATOM 628 C C . PRO A 1 89 ? -11.034 -19.989 16.804 1.00 40.22 89 PRO A C 1
ATOM 630 O O . PRO A 1 89 ? -10.386 -18.968 16.559 1.00 40.22 89 PRO A O 1
ATOM 633 N N . LEU A 1 90 ? -10.958 -21.097 16.058 1.00 43.06 90 LEU A N 1
ATOM 634 C CA . LEU A 1 90 ? -10.303 -21.123 14.750 1.00 43.06 90 LEU A CA 1
ATOM 635 C C . LEU A 1 90 ? -10.709 -19.855 13.983 1.00 43.06 90 LEU A C 1
ATOM 637 O O . LEU A 1 90 ? -11.896 -19.508 14.022 1.00 43.06 90 LEU A O 1
ATOM 641 N N . PRO A 1 91 ? -9.762 -19.145 13.339 1.00 52.75 91 PRO A N 1
ATOM 642 C CA . PRO A 1 91 ? -10.073 -17.899 12.654 1.00 52.75 91 PRO A CA 1
ATOM 643 C C . PRO A 1 91 ? -11.272 -18.132 11.740 1.00 52.75 91 PRO A C 1
ATOM 645 O O . PRO A 1 91 ? -11.300 -19.124 11.006 1.00 52.75 91 PRO A O 1
ATOM 648 N N . ALA A 1 92 ? -12.275 -17.254 11.845 1.00 56.69 92 ALA A N 1
ATOM 649 C CA . ALA A 1 92 ? -13.498 -17.364 11.066 1.00 56.69 92 ALA A CA 1
ATOM 650 C C . ALA A 1 92 ? -13.143 -17.641 9.598 1.00 56.69 92 ALA A C 1
ATOM 652 O O . ALA A 1 92 ? -12.237 -17.009 9.038 1.00 56.69 92 ALA A O 1
ATOM 653 N N . ALA A 1 93 ? -13.815 -18.629 8.999 1.00 62.31 93 ALA A N 1
ATOM 654 C CA . ALA A 1 93 ? -13.617 -18.951 7.594 1.00 62.31 93 ALA A CA 1
ATOM 655 C C . ALA A 1 93 ? -13.773 -17.671 6.759 1.00 62.31 93 ALA A C 1
ATOM 657 O O . ALA A 1 93 ? -14.652 -16.852 7.040 1.00 62.31 93 ALA A O 1
ATOM 658 N N . LEU A 1 94 ? -12.908 -17.487 5.753 1.00 67.75 94 LEU A N 1
ATOM 659 C CA . LEU A 1 94 ? -13.034 -16.349 4.842 1.00 67.75 94 LEU A CA 1
ATOM 660 C C . LEU A 1 94 ? -14.457 -16.330 4.263 1.00 67.75 94 LEU A C 1
ATOM 662 O O . LEU A 1 94 ? -14.985 -17.399 3.934 1.00 67.75 94 LEU A O 1
ATOM 666 N N . PRO A 1 95 ? -15.091 -15.151 4.143 1.00 63.66 95 PRO A N 1
ATOM 667 C CA . PRO A 1 95 ? -16.436 -15.089 3.607 1.00 63.66 95 PRO A CA 1
ATOM 668 C C . PRO A 1 95 ? -16.479 -15.684 2.198 1.00 63.66 95 PRO A C 1
ATOM 670 O O . PRO A 1 95 ? -15.561 -15.511 1.396 1.00 63.66 95 PRO A O 1
ATOM 673 N N . SER A 1 96 ? -17.573 -16.378 1.883 1.00 62.12 96 SER A N 1
ATOM 674 C CA . SER A 1 96 ? -17.837 -16.809 0.513 1.00 62.12 96 SER A CA 1
ATOM 675 C C . SER A 1 96 ? -18.147 -15.575 -0.333 1.00 62.12 96 SER A C 1
ATOM 677 O O . SER A 1 96 ? -19.172 -14.922 -0.137 1.00 62.12 96 SER A O 1
ATOM 679 N N . TYR A 1 97 ? -17.275 -15.244 -1.285 1.00 62.56 97 TYR A N 1
ATOM 680 C CA . TYR A 1 97 ? -17.463 -14.123 -2.215 1.00 62.56 97 TYR A CA 1
ATOM 681 C C . TYR A 1 97 ? -18.376 -14.492 -3.393 1.00 62.56 97 TYR A C 1
ATOM 683 O O . TYR A 1 97 ? -18.068 -14.246 -4.555 1.00 62.56 97 TYR A O 1
ATOM 691 N N . THR A 1 98 ? -19.523 -15.098 -3.088 1.00 46.78 98 THR A N 1
ATOM 692 C CA . THR A 1 98 ? -20.574 -15.407 -4.062 1.00 46.78 98 THR A CA 1
ATOM 693 C C . THR A 1 98 ? -21.685 -14.355 -3.927 1.00 46.78 98 THR A C 1
ATOM 695 O O . THR A 1 98 ? -22.509 -14.405 -3.021 1.00 46.78 98 THR A O 1
ATOM 698 N N . GLY A 1 99 ? -21.665 -13.310 -4.770 1.00 53.69 99 GLY A N 1
ATOM 699 C CA . GLY A 1 99 ? -22.609 -12.182 -4.678 1.00 53.69 99 GLY A CA 1
ATOM 700 C C . GLY A 1 99 ? -22.248 -10.956 -5.537 1.00 53.69 99 GLY A C 1
ATOM 701 O O . GLY A 1 99 ? -21.498 -11.062 -6.502 1.00 53.69 99 GLY A O 1
ATOM 702 N N . ARG A 1 100 ? -22.778 -9.769 -5.179 1.00 46.78 100 ARG A N 1
ATOM 703 C CA . ARG A 1 100 ? -22.670 -8.487 -5.932 1.00 46.78 100 ARG A CA 1
ATOM 704 C C . ARG A 1 100 ? -21.226 -7.999 -6.176 1.00 46.78 100 ARG A C 1
ATOM 706 O O . ARG A 1 100 ? -21.012 -7.183 -7.067 1.00 46.78 100 ARG A O 1
ATOM 713 N N . HIS A 1 101 ? -20.256 -8.502 -5.412 1.00 54.06 101 HIS A N 1
ATOM 714 C CA . HIS A 1 101 ? -18.824 -8.303 -5.635 1.00 54.06 101 HIS A CA 1
ATOM 715 C C . HIS A 1 101 ? -18.171 -9.653 -5.941 1.00 54.06 101 HIS A C 1
ATOM 717 O O . HIS A 1 101 ? -17.901 -10.426 -5.029 1.00 54.06 101 HIS A O 1
ATOM 723 N N . VAL A 1 102 ? -17.917 -9.919 -7.225 1.00 72.88 102 VAL A N 1
ATOM 724 C CA . VAL A 1 102 ? -17.139 -11.093 -7.666 1.00 72.88 102 VAL A CA 1
ATOM 725 C C . VAL A 1 102 ? -15.671 -10.959 -7.232 1.00 72.88 102 VAL A C 1
ATOM 727 O O . VAL A 1 102 ? -15.026 -11.946 -6.903 1.00 72.88 102 VAL A O 1
ATOM 730 N N . VAL A 1 103 ? -15.165 -9.720 -7.163 1.00 80.25 103 VAL A N 1
ATOM 731 C CA . VAL A 1 103 ? -13.826 -9.380 -6.659 1.00 80.25 103 VAL A CA 1
ATOM 732 C C . VAL A 1 103 ? -13.941 -8.836 -5.236 1.00 80.25 103 VAL A C 1
ATOM 734 O O . VAL A 1 103 ? -14.661 -7.864 -4.996 1.00 80.25 103 VAL A O 1
ATOM 737 N N . ALA A 1 104 ? -13.208 -9.425 -4.294 1.00 92.88 104 ALA A N 1
ATOM 738 C CA . ALA A 1 104 ? -13.193 -9.005 -2.897 1.00 92.88 104 ALA A CA 1
ATOM 739 C C . ALA A 1 104 ? -12.157 -7.910 -2.634 1.00 92.88 104 ALA A C 1
ATOM 741 O O . ALA A 1 104 ? -12.478 -6.895 -2.015 1.00 92.88 104 ALA A O 1
ATOM 742 N N . VAL A 1 105 ? -10.935 -8.104 -3.129 1.00 98.31 105 VAL A N 1
ATOM 743 C CA . VAL A 1 105 ? -9.787 -7.235 -2.857 1.00 98.31 105 VAL A CA 1
ATOM 744 C C . VAL A 1 105 ? -9.148 -6.826 -4.176 1.00 98.31 105 VAL A C 1
ATOM 746 O O . VAL A 1 105 ? -8.850 -7.678 -5.012 1.00 98.31 105 VAL A O 1
ATOM 749 N N . SER A 1 106 ? -8.924 -5.526 -4.350 1.00 98.75 106 SER A N 1
ATOM 750 C CA . SER A 1 106 ? -8.060 -4.996 -5.402 1.00 98.75 106 SER A CA 1
ATOM 751 C C . SER A 1 106 ? -6.750 -4.529 -4.778 1.00 98.75 106 SER A C 1
ATOM 753 O O . SER A 1 106 ? -6.738 -3.572 -4.003 1.00 98.75 106 SER A O 1
ATOM 755 N N . VAL A 1 107 ? -5.653 -5.193 -5.120 1.00 98.81 107 VAL A N 1
ATOM 756 C CA . VAL A 1 107 ? -4.297 -4.761 -4.790 1.00 98.81 107 VAL A CA 1
ATOM 757 C C . VAL A 1 107 ? -3.877 -3.684 -5.786 1.00 98.81 107 VAL A C 1
ATOM 759 O O . VAL A 1 107 ? -4.031 -3.861 -6.993 1.00 98.81 107 VAL A O 1
ATOM 762 N N . VAL A 1 108 ? -3.365 -2.562 -5.293 1.00 98.81 108 VAL A N 1
ATOM 763 C CA . VAL A 1 108 ? -2.909 -1.425 -6.095 1.00 98.81 108 VAL A CA 1
ATOM 764 C C . VAL A 1 108 ? -1.425 -1.209 -5.831 1.00 98.81 108 VAL A C 1
ATOM 766 O O . VAL A 1 108 ? -1.043 -0.794 -4.738 1.00 98.81 108 VAL A O 1
ATOM 769 N N . ILE A 1 109 ? -0.609 -1.455 -6.854 1.00 98.62 109 ILE A N 1
ATOM 770 C CA . ILE A 1 109 ? 0.835 -1.217 -6.840 1.00 98.62 109 ILE A CA 1
ATOM 771 C C . ILE A 1 109 ? 1.145 -0.075 -7.796 1.00 98.62 109 ILE A C 1
ATOM 773 O O . ILE A 1 109 ? 0.788 -0.133 -8.970 1.00 98.62 109 ILE A O 1
ATOM 777 N N . THR A 1 110 ? 1.830 0.959 -7.321 1.00 97.31 110 THR A N 1
ATOM 778 C CA . THR A 1 110 ? 2.318 2.047 -8.180 1.00 97.31 110 THR A CA 1
ATOM 779 C C . THR A 1 110 ? 3.804 1.885 -8.432 1.00 97.31 110 THR A C 1
ATOM 781 O O . THR A 1 110 ? 4.553 1.687 -7.477 1.00 97.31 110 THR A O 1
ATOM 784 N N . THR A 1 111 ? 4.246 2.033 -9.678 1.00 96.38 111 THR A N 1
ATOM 785 C CA . THR A 1 111 ? 5.661 1.940 -10.043 1.00 96.38 111 THR A CA 1
ATOM 786 C C . THR A 1 111 ? 6.136 3.154 -10.833 1.00 96.38 111 THR A C 1
ATOM 788 O O . THR A 1 111 ? 5.359 3.828 -11.507 1.00 96.38 111 THR A O 1
ATOM 791 N N . TYR A 1 112 ? 7.433 3.436 -10.720 1.00 95.00 112 TYR A N 1
ATOM 792 C CA . TYR A 1 112 ? 8.131 4.463 -11.489 1.00 95.00 112 TYR A CA 1
ATOM 793 C C . TYR A 1 112 ? 9.605 4.067 -11.621 1.00 95.00 112 TYR A C 1
ATOM 795 O O . TYR A 1 112 ? 10.339 4.079 -10.626 1.00 95.00 112 TYR A O 1
ATOM 803 N N . ASN A 1 113 ? 10.032 3.693 -12.832 1.00 93.25 113 ASN A N 1
ATOM 804 C CA . ASN A 1 113 ? 11.392 3.250 -13.175 1.00 93.25 113 ASN A CA 1
ATOM 805 C C . ASN A 1 113 ? 11.958 2.098 -12.311 1.00 93.25 113 ASN A C 1
ATOM 807 O O . ASN A 1 113 ? 13.161 2.055 -12.040 1.00 93.25 113 ASN A O 1
ATOM 811 N N . ARG A 1 114 ? 11.115 1.170 -11.835 1.00 91.12 114 ARG A N 1
ATOM 812 C CA . ARG A 1 114 ? 11.520 0.101 -10.893 1.00 91.12 114 ARG A CA 1
ATOM 813 C C . ARG A 1 114 ? 10.935 -1.277 -11.231 1.00 91.12 114 ARG A C 1
ATOM 815 O O . ARG A 1 114 ? 10.534 -2.032 -10.351 1.00 91.12 114 ARG A O 1
ATOM 822 N N . ALA A 1 115 ? 10.921 -1.625 -12.519 1.00 92.81 115 ALA A N 1
ATOM 823 C CA . ALA A 1 115 ? 10.341 -2.881 -13.007 1.00 92.81 115 ALA A CA 1
ATOM 824 C C . ALA A 1 115 ? 10.953 -4.150 -12.368 1.00 92.81 115 ALA A C 1
ATOM 826 O O . ALA A 1 115 ? 10.261 -5.147 -12.177 1.00 92.81 115 ALA A O 1
ATOM 827 N N . ASP A 1 116 ? 12.233 -4.128 -11.994 1.00 91.12 116 ASP A N 1
ATOM 828 C CA . ASP A 1 116 ? 12.902 -5.264 -11.350 1.00 91.12 116 ASP A CA 1
ATOM 829 C C . ASP A 1 116 ? 12.345 -5.568 -9.949 1.00 91.12 116 ASP A C 1
ATOM 831 O O . ASP A 1 116 ? 12.078 -6.726 -9.629 1.00 91.12 116 ASP A O 1
ATOM 835 N N . LEU A 1 117 ? 12.119 -4.535 -9.132 1.00 93.94 117 LEU A N 1
ATOM 836 C CA . LEU A 1 117 ? 11.521 -4.683 -7.804 1.00 93.94 117 LEU A CA 1
ATOM 837 C C . LEU A 1 117 ? 10.028 -4.996 -7.915 1.00 93.94 117 LEU A C 1
ATOM 839 O O . LEU A 1 117 ? 9.540 -5.883 -7.212 1.00 93.94 117 LEU A O 1
ATOM 843 N N . LEU A 1 118 ? 9.345 -4.374 -8.882 1.00 97.19 118 LEU A N 1
ATOM 844 C CA . LEU A 1 118 ? 7.941 -4.649 -9.165 1.00 97.19 118 LEU A CA 1
ATOM 845 C C . LEU A 1 118 ? 7.704 -6.138 -9.421 1.00 97.19 118 LEU A C 1
ATOM 847 O O . LEU A 1 118 ? 6.736 -6.694 -8.917 1.00 97.19 118 LEU A O 1
ATOM 851 N N . ARG A 1 119 ? 8.585 -6.811 -10.169 1.00 97.50 119 ARG A N 1
ATOM 852 C CA . ARG A 1 119 ? 8.462 -8.254 -10.419 1.00 97.50 119 ARG A CA 1
ATOM 853 C C . ARG A 1 119 ? 8.398 -9.065 -9.120 1.00 97.50 119 ARG A C 1
ATOM 855 O O . ARG A 1 119 ? 7.629 -10.021 -9.047 1.00 97.50 119 ARG A O 1
ATOM 862 N N . ILE A 1 120 ? 9.172 -8.686 -8.102 1.00 96.31 120 ILE A N 1
ATOM 863 C CA . ILE A 1 120 ? 9.151 -9.333 -6.781 1.00 96.31 120 ILE A CA 1
ATOM 864 C C . ILE A 1 120 ? 7.820 -9.045 -6.077 1.00 96.31 120 ILE A C 1
ATOM 866 O O . ILE A 1 120 ? 7.195 -9.969 -5.554 1.00 96.31 120 ILE A O 1
ATOM 870 N N . ALA A 1 121 ? 7.361 -7.791 -6.105 1.00 97.69 121 ALA A N 1
ATOM 871 C CA . ALA A 1 121 ? 6.083 -7.400 -5.518 1.00 97.69 121 ALA A CA 1
ATOM 872 C C . ALA A 1 121 ? 4.910 -8.161 -6.168 1.00 97.69 121 ALA A C 1
ATOM 874 O O . ALA A 1 121 ? 4.118 -8.793 -5.469 1.00 97.69 121 ALA A O 1
ATOM 875 N N . VAL A 1 122 ? 4.848 -8.217 -7.502 1.00 98.56 122 VAL A N 1
ATOM 876 C CA . VAL A 1 122 ? 3.827 -8.967 -8.257 1.00 98.56 122 VAL A CA 1
ATOM 877 C C . VAL A 1 122 ? 3.874 -10.459 -7.924 1.00 98.56 122 VAL A C 1
ATOM 879 O O . VAL A 1 122 ? 2.832 -11.051 -7.639 1.00 98.56 122 VAL A O 1
ATOM 882 N N . ALA A 1 123 ? 5.065 -11.067 -7.879 1.00 98.00 123 ALA A N 1
ATOM 883 C CA . ALA A 1 123 ? 5.211 -12.469 -7.486 1.00 98.00 123 ALA A CA 1
ATOM 884 C C . ALA A 1 123 ? 4.650 -12.738 -6.078 1.00 98.00 123 ALA A C 1
ATOM 886 O O . ALA A 1 123 ? 4.009 -13.765 -5.853 1.00 98.00 123 ALA A O 1
ATOM 887 N N . SER A 1 124 ? 4.837 -11.804 -5.140 1.00 97.75 124 SER A N 1
ATOM 888 C CA . SER A 1 124 ? 4.305 -11.924 -3.777 1.00 97.75 124 SER A CA 1
ATOM 889 C C . SER A 1 124 ? 2.773 -11.817 -3.702 1.00 97.75 124 SER A C 1
ATOM 891 O O . SER A 1 124 ? 2.150 -12.481 -2.872 1.00 97.75 124 SER A O 1
ATOM 893 N N . VAL A 1 125 ? 2.147 -11.063 -4.616 1.00 98.31 125 VAL A N 1
ATOM 894 C CA . VAL A 1 125 ? 0.680 -10.998 -4.759 1.00 98.31 125 VAL A CA 1
ATOM 895 C C . VAL A 1 125 ? 0.125 -12.283 -5.379 1.00 98.31 125 VAL A C 1
ATOM 897 O O . VAL A 1 125 ? -0.924 -12.771 -4.967 1.00 98.31 125 VAL A O 1
ATOM 900 N N . VAL A 1 126 ? 0.836 -12.882 -6.338 1.00 97.75 126 VAL A N 1
ATOM 901 C CA . VAL A 1 126 ? 0.456 -14.187 -6.911 1.00 97.75 126 VAL A CA 1
ATOM 902 C C . VAL A 1 126 ? 0.485 -15.297 -5.856 1.00 97.75 126 VAL A C 1
ATOM 904 O O . VAL A 1 126 ? -0.319 -16.223 -5.928 1.00 97.75 126 VAL A O 1
ATOM 907 N N . ALA A 1 127 ? 1.382 -15.197 -4.874 1.00 96.88 127 ALA A N 1
ATOM 908 C CA . ALA A 1 127 ? 1.579 -16.191 -3.821 1.00 96.88 127 ALA A CA 1
ATOM 909 C C . ALA A 1 127 ? 0.601 -16.080 -2.631 1.00 96.88 127 ALA A C 1
ATOM 911 O O . ALA A 1 127 ? 0.797 -16.771 -1.630 1.00 96.88 127 ALA A O 1
ATOM 912 N N . GLN A 1 128 ? -0.418 -15.217 -2.708 1.00 97.50 128 GLN A N 1
ATOM 913 C CA . GLN A 1 128 ? -1.384 -15.044 -1.621 1.00 97.50 128 GLN A CA 1
ATOM 914 C C . GLN A 1 128 ? -2.248 -16.294 -1.398 1.00 97.50 128 GLN A C 1
ATOM 916 O O . GLN A 1 128 ? -2.716 -16.930 -2.341 1.00 97.50 128 GLN A O 1
ATOM 921 N N . ASP A 1 129 ? -2.547 -16.590 -0.135 1.00 95.19 129 ASP A N 1
ATOM 922 C CA . ASP A 1 129 ? -3.431 -17.657 0.343 1.00 95.19 129 ASP A CA 1
ATOM 923 C C . ASP A 1 129 ? -4.922 -17.291 0.220 1.00 95.19 129 ASP A C 1
ATOM 925 O O . ASP A 1 129 ? -5.765 -17.653 1.044 1.00 95.19 129 ASP A O 1
ATOM 929 N N . PHE A 1 130 ? -5.257 -16.554 -0.835 1.00 95.38 130 PHE A N 1
ATOM 930 C CA . PHE A 1 130 ? -6.570 -15.978 -1.056 1.00 95.38 130 PHE A CA 1
ATOM 931 C C . PHE A 1 130 ? -7.171 -16.492 -2.372 1.00 95.38 130 PHE A C 1
ATOM 933 O O . PHE A 1 130 ? -6.422 -16.734 -3.321 1.00 95.38 130 PHE A O 1
ATOM 940 N N . PRO A 1 131 ? -8.505 -16.671 -2.479 1.00 93.62 131 PRO A N 1
ATOM 941 C CA . PRO A 1 131 ? -9.117 -17.192 -3.698 1.00 93.62 131 PRO A CA 1
ATOM 942 C C . PRO A 1 131 ? -8.734 -16.359 -4.937 1.00 93.62 131 PRO A C 1
ATOM 944 O O . PRO A 1 131 ? -9.086 -15.177 -4.987 1.00 93.62 131 PRO A O 1
ATOM 947 N N . PRO A 1 132 ? -8.080 -16.945 -5.964 1.00 92.56 132 PRO A N 1
ATOM 948 C CA . PRO A 1 132 ? -7.578 -16.180 -7.109 1.00 92.56 132 PRO A CA 1
ATOM 949 C C . PRO A 1 132 ? -8.663 -15.394 -7.850 1.00 92.56 132 PRO A C 1
ATOM 951 O O . PRO A 1 132 ? -8.434 -14.266 -8.266 1.00 92.56 132 PRO A O 1
ATOM 954 N N . ALA A 1 133 ? -9.874 -15.950 -7.954 1.00 91.62 133 ALA A N 1
ATOM 955 C CA . ALA A 1 133 ? -11.012 -15.288 -8.596 1.00 91.62 133 ALA A CA 1
ATOM 956 C C . ALA A 1 133 ? -11.528 -14.050 -7.830 1.00 91.62 133 ALA A C 1
ATOM 958 O O . ALA A 1 133 ? -12.215 -13.214 -8.412 1.00 91.62 133 ALA A O 1
ATOM 959 N N . ALA A 1 134 ? -11.201 -13.929 -6.539 1.00 94.69 134 ALA A N 1
ATOM 960 C CA . ALA A 1 134 ? -11.608 -12.819 -5.681 1.00 94.69 134 ALA A CA 1
ATOM 961 C C . ALA A 1 134 ? -10.502 -11.758 -5.501 1.00 94.69 134 ALA A C 1
ATOM 963 O O . ALA A 1 134 ? -10.727 -10.774 -4.787 1.00 94.69 134 ALA A O 1
ATOM 964 N N . LEU A 1 135 ? -9.336 -11.941 -6.135 1.00 97.12 135 LEU A N 1
ATOM 965 C CA . LEU A 1 135 ? -8.173 -11.060 -6.037 1.00 97.12 135 LEU A CA 1
ATOM 966 C C . LEU A 1 135 ? -7.878 -10.386 -7.382 1.00 97.12 135 LEU A C 1
ATOM 968 O O . LEU A 1 135 ? -7.555 -11.041 -8.370 1.00 97.12 135 LEU A O 1
ATOM 972 N N . GLU A 1 136 ? -7.938 -9.060 -7.411 1.00 98.06 136 GLU A N 1
ATOM 973 C CA . GLU A 1 136 ? -7.528 -8.244 -8.555 1.00 98.06 136 GLU A CA 1
ATOM 974 C C . GLU A 1 136 ? -6.191 -7.564 -8.249 1.00 98.06 136 GLU A C 1
ATOM 976 O O . GLU A 1 136 ? -6.038 -6.989 -7.176 1.00 98.06 136 GLU A O 1
ATOM 981 N N . LEU A 1 137 ? -5.256 -7.559 -9.200 1.00 98.81 137 LEU A N 1
ATOM 982 C CA . LEU A 1 137 ? -4.078 -6.694 -9.158 1.00 98.81 137 LEU A CA 1
ATOM 983 C C . LEU A 1 137 ? -4.194 -5.576 -10.197 1.00 98.81 137 LEU A C 1
ATOM 985 O O . LEU A 1 137 ? -4.528 -5.810 -11.362 1.00 98.81 137 LEU A O 1
ATOM 989 N N . LEU A 1 138 ? -3.870 -4.364 -9.758 1.00 98.75 138 LEU A N 1
ATOM 990 C CA . LEU A 1 138 ? -3.693 -3.179 -10.581 1.00 98.75 138 LEU A CA 1
ATOM 991 C C . LEU A 1 138 ? -2.273 -2.660 -10.396 1.00 98.75 138 LEU A C 1
ATOM 993 O O . LEU A 1 138 ? -1.924 -2.167 -9.324 1.00 98.75 138 LEU A O 1
ATOM 997 N N . VAL A 1 139 ? -1.474 -2.746 -11.453 1.00 98.75 139 VAL A N 1
ATOM 998 C CA . VAL A 1 139 ? -0.175 -2.076 -11.519 1.00 98.75 139 VAL A CA 1
ATOM 999 C C . VAL A 1 139 ? -0.377 -0.741 -12.224 1.00 98.75 139 VAL A C 1
ATOM 1001 O O . VAL A 1 139 ? -0.929 -0.711 -13.318 1.00 98.75 139 VAL A O 1
ATOM 1004 N N . VAL A 1 140 ? 0.051 0.360 -11.615 1.00 98.50 140 VAL A N 1
ATOM 1005 C CA . VAL A 1 140 ? -0.018 1.705 -12.197 1.00 98.50 140 VAL A CA 1
ATOM 1006 C C . VAL A 1 140 ? 1.395 2.203 -12.457 1.00 98.50 140 VAL A C 1
ATOM 1008 O O . VAL A 1 140 ? 2.132 2.490 -11.515 1.00 98.50 140 VAL A O 1
ATOM 1011 N N . ASP A 1 141 ? 1.770 2.314 -13.725 1.00 97.88 141 ASP A N 1
ATOM 1012 C CA . ASP A 1 141 ? 2.985 3.008 -14.140 1.00 97.88 141 ASP A CA 1
ATOM 1013 C C . ASP A 1 141 ? 2.743 4.520 -14.119 1.00 97.88 141 ASP A C 1
ATOM 1015 O O . ASP A 1 141 ? 1.952 5.047 -14.906 1.00 97.88 141 ASP A O 1
ATOM 1019 N N . ASP A 1 142 ? 3.423 5.218 -13.208 1.00 96.75 142 ASP A N 1
ATOM 1020 C CA . ASP A 1 142 ? 3.327 6.668 -13.010 1.00 96.75 142 ASP A CA 1
ATOM 1021 C C . ASP A 1 142 ? 4.207 7.437 -14.014 1.00 96.75 142 ASP A C 1
ATOM 1023 O O . ASP A 1 142 ? 4.965 8.340 -13.655 1.00 96.75 142 ASP A O 1
ATOM 1027 N N . GLY A 1 143 ? 4.144 7.054 -15.288 1.00 95.50 143 GLY A N 1
ATOM 1028 C CA . GLY A 1 143 ? 4.851 7.707 -16.386 1.00 95.50 143 GLY A CA 1
ATOM 1029 C C . GLY A 1 143 ? 6.366 7.529 -16.334 1.00 95.50 143 GLY A C 1
ATOM 1030 O O . GLY A 1 143 ? 7.092 8.525 -16.382 1.00 95.50 143 GLY A O 1
ATOM 1031 N N . SER A 1 144 ? 6.841 6.283 -16.228 1.00 95.31 144 SER A N 1
ATOM 1032 C CA . SER A 1 144 ? 8.269 5.939 -16.259 1.00 95.31 144 SER A CA 1
ATOM 1033 C C . SER A 1 144 ? 8.971 6.501 -17.512 1.00 95.31 144 SER A C 1
ATOM 1035 O O . SER A 1 144 ? 8.620 6.116 -18.628 1.00 95.31 144 SER A O 1
ATOM 1037 N N . PRO A 1 145 ? 9.957 7.414 -17.377 1.00 93.62 145 PRO A N 1
ATOM 1038 C CA . PRO A 1 145 ? 10.600 8.062 -18.524 1.00 93.62 145 PRO A CA 1
ATOM 1039 C C . PRO A 1 145 ? 11.662 7.203 -19.220 1.00 93.62 145 PRO A C 1
ATOM 1041 O O . PRO A 1 145 ? 12.087 7.553 -20.320 1.00 93.62 145 PRO A O 1
ATOM 1044 N N . ASP A 1 146 ? 12.145 6.134 -18.583 1.00 95.00 146 ASP A N 1
ATOM 1045 C CA . ASP A 1 146 ? 13.117 5.238 -19.208 1.00 95.00 146 ASP A CA 1
ATOM 1046 C C . ASP A 1 146 ? 12.419 4.409 -20.308 1.00 95.00 146 ASP A C 1
ATOM 1048 O O . ASP A 1 146 ? 11.477 3.671 -20.004 1.00 95.00 146 ASP A O 1
ATOM 1052 N N . PRO A 1 147 ? 12.862 4.494 -21.580 1.00 92.56 147 PRO A N 1
ATOM 1053 C CA . PRO A 1 147 ? 12.206 3.817 -22.697 1.00 92.56 147 PRO A CA 1
ATOM 1054 C C . PRO A 1 147 ? 12.244 2.285 -22.603 1.00 92.56 147 PRO A C 1
ATOM 1056 O O . PRO A 1 147 ? 11.450 1.626 -23.273 1.00 92.56 147 PRO A O 1
ATOM 1059 N N . ALA A 1 148 ? 13.126 1.702 -21.783 1.00 95.06 148 ALA A N 1
ATOM 1060 C CA . ALA A 1 148 ? 13.160 0.260 -21.554 1.00 95.06 148 ALA A CA 1
ATOM 1061 C C . ALA A 1 148 ? 12.068 -0.212 -20.578 1.00 95.06 148 ALA A C 1
ATOM 1063 O O . ALA A 1 148 ? 11.658 -1.373 -20.627 1.00 95.06 148 ALA A O 1
ATOM 1064 N N . VAL A 1 149 ? 11.575 0.666 -19.696 1.00 94.50 149 VAL A N 1
ATOM 1065 C CA . VAL A 1 149 ? 10.630 0.284 -18.637 1.00 94.50 149 VAL A CA 1
ATOM 1066 C C . VAL A 1 149 ? 9.294 -0.213 -19.192 1.00 94.50 149 VAL A C 1
ATOM 1068 O O . VAL A 1 149 ? 8.882 -1.284 -18.753 1.00 94.50 149 VAL A O 1
ATOM 1071 N N . PRO A 1 150 ? 8.644 0.431 -20.184 1.00 92.19 150 PRO A N 1
ATOM 1072 C CA . PRO A 1 150 ? 7.411 -0.096 -20.771 1.00 92.19 150 PRO A CA 1
ATOM 1073 C C . PRO A 1 150 ? 7.531 -1.547 -21.255 1.00 92.19 150 PRO A C 1
ATOM 1075 O O . PRO A 1 150 ? 6.654 -2.354 -20.964 1.00 92.19 150 PRO A O 1
ATOM 1078 N N . MET A 1 151 ? 8.652 -1.904 -21.896 1.00 95.25 151 MET A N 1
ATOM 1079 C CA . MET A 1 151 ? 8.905 -3.275 -22.356 1.00 95.25 151 MET A CA 1
ATOM 1080 C C . MET A 1 151 ? 9.075 -4.260 -21.192 1.00 95.25 151 MET A C 1
ATOM 1082 O O . MET A 1 151 ? 8.622 -5.400 -21.269 1.00 95.25 151 MET A O 1
ATOM 1086 N N . LEU A 1 152 ? 9.719 -3.836 -20.101 1.00 97.69 152 LEU A N 1
ATOM 1087 C CA . LEU A 1 152 ? 9.856 -4.658 -18.895 1.00 97.69 152 LEU A CA 1
ATOM 1088 C C . LEU A 1 152 ? 8.509 -4.864 -18.192 1.00 97.69 152 LEU A C 1
ATOM 1090 O O . LEU A 1 152 ? 8.262 -5.947 -17.664 1.00 97.69 152 LEU A O 1
ATOM 1094 N N . LEU A 1 153 ? 7.639 -3.851 -18.192 1.00 97.56 153 LEU A N 1
ATOM 1095 C CA . LEU A 1 153 ? 6.286 -3.960 -17.650 1.00 97.56 153 LEU A CA 1
ATOM 1096 C C . LEU A 1 153 ? 5.416 -4.899 -18.496 1.00 97.56 153 LEU A C 1
ATOM 1098 O O . LEU A 1 153 ? 4.724 -5.733 -17.921 1.00 97.56 153 LEU A O 1
ATOM 1102 N N . ASP A 1 154 ? 5.519 -4.832 -19.828 1.00 96.94 154 ASP A N 1
ATOM 1103 C CA . ASP A 1 154 ? 4.841 -5.769 -20.739 1.00 96.94 154 ASP A CA 1
ATOM 1104 C C . ASP A 1 154 ? 5.302 -7.216 -20.499 1.00 96.94 154 ASP A C 1
ATOM 1106 O O . ASP A 1 154 ? 4.492 -8.142 -20.462 1.00 96.94 154 ASP A O 1
ATOM 1110 N N . ALA A 1 155 ? 6.601 -7.421 -20.256 1.00 98.00 155 ALA A N 1
ATOM 1111 C CA . ALA A 1 155 ? 7.131 -8.736 -19.902 1.00 98.00 155 ALA A CA 1
ATOM 1112 C C . ALA A 1 155 ? 6.592 -9.242 -18.551 1.00 98.00 155 ALA A C 1
ATOM 1114 O O . ALA A 1 155 ? 6.286 -10.422 -18.418 1.00 98.00 155 ALA A O 1
ATOM 1115 N N . ILE A 1 156 ? 6.449 -8.371 -17.546 1.00 98.31 156 ILE A N 1
ATOM 1116 C CA . ILE A 1 156 ? 5.835 -8.734 -16.256 1.00 98.31 156 ILE A CA 1
ATOM 1117 C C . ILE A 1 156 ? 4.358 -9.100 -16.450 1.00 98.31 156 ILE A C 1
ATOM 1119 O O . ILE A 1 156 ? 3.908 -10.107 -15.908 1.00 98.31 156 ILE A O 1
ATOM 1123 N N . GLU A 1 157 ? 3.613 -8.316 -17.231 1.00 98.12 157 GLU A N 1
ATOM 1124 C CA . GLU A 1 157 ? 2.201 -8.579 -17.525 1.00 98.12 157 GLU A CA 1
ATOM 1125 C C . GLU A 1 157 ? 2.002 -9.960 -18.172 1.00 98.12 157 GLU A C 1
ATOM 1127 O O . GLU A 1 157 ? 1.122 -10.722 -17.757 1.00 98.12 157 GLU A O 1
ATOM 1132 N N . ALA A 1 158 ? 2.862 -10.303 -19.137 1.00 98.12 158 ALA A N 1
ATOM 1133 C CA . ALA A 1 158 ? 2.856 -11.593 -19.817 1.00 98.12 158 ALA A CA 1
ATOM 1134 C C . ALA A 1 158 ? 3.281 -12.753 -18.899 1.00 98.12 158 ALA A C 1
ATOM 1136 O O . ALA A 1 158 ? 2.577 -13.757 -18.820 1.00 98.12 158 ALA A O 1
ATOM 1137 N N . ASP A 1 159 ? 4.393 -12.613 -18.169 1.00 98.38 159 ASP A N 1
ATOM 1138 C CA . ASP A 1 159 ? 4.954 -13.686 -17.335 1.00 98.38 159 ASP A CA 1
ATOM 1139 C C . ASP A 1 159 ? 4.019 -14.121 -16.197 1.00 98.38 159 ASP A C 1
ATOM 1141 O O . ASP A 1 159 ? 4.040 -15.280 -15.779 1.00 98.38 159 ASP A O 1
ATOM 1145 N N . PHE A 1 160 ? 3.207 -13.198 -15.676 1.00 97.94 160 PHE A N 1
ATOM 1146 C CA . PHE A 1 160 ? 2.238 -13.481 -14.613 1.00 97.94 160 PHE A CA 1
ATOM 1147 C C . PHE A 1 160 ? 0.802 -13.675 -15.121 1.00 97.94 160 PHE A C 1
ATOM 1149 O O . PHE A 1 160 ? -0.099 -13.892 -14.304 1.00 97.94 160 PHE A O 1
ATOM 1156 N N . ASP A 1 161 ? 0.603 -13.640 -16.442 1.00 97.31 161 ASP A N 1
ATOM 1157 C CA . ASP A 1 161 ? -0.671 -13.837 -17.136 1.00 97.31 161 ASP A CA 1
ATOM 1158 C C . ASP A 1 161 ? -1.799 -12.956 -16.575 1.00 97.31 161 ASP A C 1
ATOM 1160 O O . ASP A 1 161 ? -2.823 -13.421 -16.058 1.00 97.31 161 ASP A O 1
ATOM 1164 N N . PHE A 1 162 ? -1.590 -11.637 -16.629 1.00 98.19 162 PHE A N 1
ATOM 1165 C CA . PHE A 1 162 ? -2.578 -10.682 -16.119 1.00 98.19 162 PHE A CA 1
ATOM 1166 C C . PHE A 1 162 ? -3.926 -10.834 -16.830 1.00 98.19 162 PHE A C 1
ATOM 1168 O O . PHE A 1 162 ? -4.972 -10.717 -16.187 1.00 98.19 162 PHE A O 1
ATOM 1175 N N . ALA A 1 163 ? -3.906 -11.152 -18.127 1.00 96.06 163 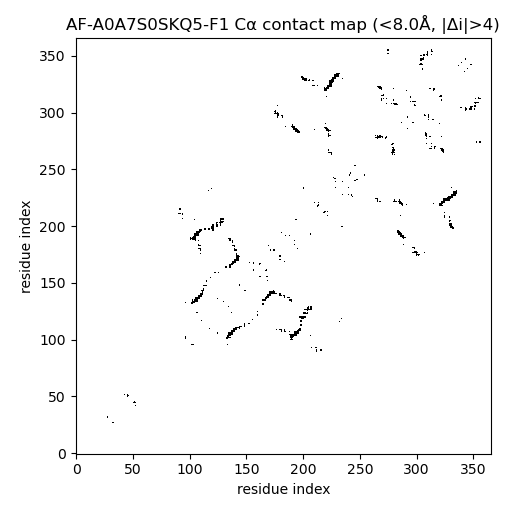ALA A N 1
ATOM 1176 C CA . ALA A 1 163 ? -5.101 -11.348 -18.933 1.00 96.06 163 ALA A CA 1
ATOM 1177 C C . ALA A 1 163 ? -5.972 -12.494 -18.394 1.00 96.06 163 ALA A C 1
ATOM 1179 O O . ALA A 1 163 ? -7.158 -12.271 -18.133 1.00 96.06 163 ALA A O 1
ATOM 1180 N N . ALA A 1 164 ? -5.407 -13.683 -18.146 1.00 95.88 164 ALA A N 1
ATOM 1181 C CA . ALA A 1 164 ? -6.177 -14.804 -17.601 1.00 95.88 164 ALA A CA 1
ATOM 1182 C C . ALA A 1 164 ? -6.677 -14.551 -16.170 1.00 95.88 164 ALA A C 1
ATOM 1184 O O . ALA A 1 164 ? -7.705 -15.095 -15.764 1.00 95.88 164 ALA A O 1
ATOM 1185 N N . ARG A 1 165 ? -5.980 -13.703 -15.405 1.00 95.75 165 ARG A N 1
ATOM 1186 C CA . ARG A 1 165 ? -6.359 -13.321 -14.033 1.00 95.75 165 ARG A CA 1
ATOM 1187 C C . ARG A 1 165 ? -7.339 -12.145 -13.967 1.00 95.75 165 ARG A C 1
ATOM 1189 O O . ARG A 1 165 ? -7.842 -11.831 -12.890 1.00 95.75 165 ARG A O 1
ATOM 1196 N N . GLY A 1 166 ? -7.600 -11.462 -15.084 1.00 95.31 166 GLY A N 1
ATOM 1197 C CA . GLY A 1 166 ? -8.370 -10.213 -15.101 1.00 95.31 166 GLY A CA 1
ATOM 1198 C C . GLY A 1 166 ? -7.692 -9.062 -14.338 1.00 95.31 166 GLY A C 1
ATOM 1199 O O . GLY A 1 166 ? -8.379 -8.160 -13.834 1.00 95.31 166 GLY A O 1
ATOM 1200 N N . TRP A 1 167 ? -6.364 -9.126 -14.218 1.00 98.06 167 TRP A N 1
ATOM 1201 C CA . TRP A 1 167 ? -5.487 -8.090 -13.673 1.00 98.06 167 TRP A CA 1
ATOM 1202 C C . TRP A 1 167 ? -5.155 -7.070 -14.762 1.00 98.06 167 TRP A C 1
ATOM 1204 O O . TRP A 1 167 ? -5.398 -7.320 -15.943 1.00 98.06 167 TRP A O 1
ATOM 1214 N N . ARG A 1 168 ? -4.664 -5.887 -14.384 1.00 98.38 168 ARG A N 1
ATOM 1215 C CA . ARG A 1 168 ? -4.404 -4.814 -15.357 1.00 98.38 168 ARG A CA 1
ATOM 1216 C C . ARG A 1 168 ? -3.135 -4.040 -15.048 1.00 98.38 168 ARG A C 1
ATOM 1218 O O . ARG A 1 168 ? -2.896 -3.666 -13.899 1.00 98.38 168 ARG A O 1
ATOM 1225 N N . LEU A 1 169 ? -2.401 -3.719 -16.108 1.00 98.44 169 LEU A N 1
ATOM 1226 C CA . LEU A 1 169 ? -1.403 -2.662 -16.131 1.00 98.44 169 LEU A CA 1
ATOM 1227 C C . LEU A 1 169 ? -2.046 -1.359 -16.639 1.00 98.44 169 LEU A C 1
ATOM 1229 O O . LEU A 1 169 ? -2.618 -1.306 -17.726 1.00 98.44 169 LEU A O 1
ATOM 1233 N N . LEU A 1 170 ? -1.972 -0.298 -15.841 1.00 98.06 170 LEU A N 1
ATOM 1234 C CA . LEU A 1 170 ? -2.453 1.041 -16.168 1.00 98.06 170 LEU A CA 1
ATOM 1235 C C . LEU A 1 170 ? -1.249 1.949 -16.402 1.00 98.06 170 LEU A C 1
ATOM 1237 O O . LEU A 1 170 ? -0.347 2.003 -15.570 1.00 98.06 170 LEU A O 1
ATOM 1241 N N . ARG A 1 171 ? -1.241 2.675 -17.519 1.00 96.75 171 ARG A N 1
ATOM 1242 C CA . ARG A 1 171 ? -0.193 3.647 -17.850 1.00 96.75 171 ARG A CA 1
ATOM 1243 C C . ARG A 1 171 ? -0.767 5.046 -17.740 1.00 96.75 171 ARG A C 1
ATOM 1245 O O . ARG A 1 171 ? -1.675 5.397 -18.490 1.00 96.75 171 ARG A O 1
ATOM 1252 N N . GLU A 1 172 ? -0.239 5.832 -16.816 1.00 95.50 172 GLU A N 1
ATOM 1253 C CA . GLU A 1 172 ? -0.701 7.191 -16.551 1.00 95.50 172 GLU A CA 1
ATOM 1254 C C . GLU A 1 172 ? 0.431 8.196 -16.816 1.00 95.50 172 GLU A C 1
ATOM 1256 O O . GLU A 1 172 ? 1.610 7.867 -16.666 1.00 95.50 172 GLU A O 1
ATOM 1261 N N . PRO A 1 173 ? 0.120 9.450 -17.187 1.00 94.94 173 PRO A N 1
ATOM 1262 C CA . PRO A 1 173 ? 1.092 10.530 -17.084 1.00 94.94 173 PRO A CA 1
ATOM 1263 C C . PRO A 1 173 ? 1.580 10.658 -15.638 1.00 94.94 173 PRO A C 1
ATOM 1265 O O . PRO A 1 173 ? 0.790 10.491 -14.710 1.00 94.94 173 PRO A O 1
ATOM 1268 N N . ASN A 1 174 ? 2.847 11.030 -15.441 1.00 95.38 174 ASN A N 1
ATOM 1269 C CA . ASN A 1 174 ? 3.417 11.159 -14.102 1.00 95.38 174 ASN A CA 1
ATOM 1270 C C . ASN A 1 174 ? 2.628 12.163 -13.239 1.00 95.38 174 ASN A C 1
ATOM 1272 O O . ASN A 1 174 ? 2.694 13.378 -13.456 1.00 95.38 174 ASN A O 1
ATOM 1276 N N . ARG A 1 175 ? 1.920 11.661 -12.228 1.00 93.25 175 ARG A N 1
ATOM 1277 C CA . ARG A 1 175 ? 1.104 12.395 -11.249 1.00 93.25 175 ARG A CA 1
ATOM 1278 C C . ARG A 1 175 ? 1.593 12.198 -9.812 1.00 93.25 175 ARG A C 1
ATOM 1280 O O . ARG A 1 175 ? 0.934 12.682 -8.893 1.00 93.25 175 ARG A O 1
ATOM 1287 N N . TYR A 1 176 ? 2.768 11.589 -9.629 1.00 92.06 176 TYR A N 1
ATOM 1288 C CA . TYR A 1 176 ? 3.336 11.221 -8.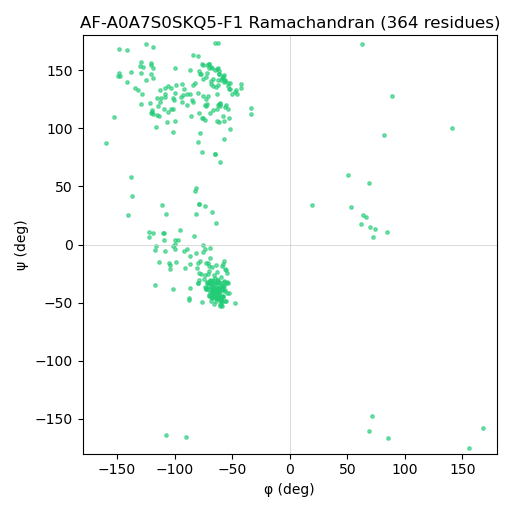330 1.00 92.06 176 TYR A CA 1
ATOM 1289 C C . TYR A 1 176 ? 2.464 10.194 -7.585 1.00 92.06 176 TYR A C 1
ATOM 1291 O O . TYR A 1 176 ? 1.342 9.874 -7.982 1.00 92.06 176 TYR A O 1
ATOM 1299 N N . LEU A 1 177 ? 2.989 9.681 -6.464 1.00 91.25 177 LEU A N 1
ATOM 1300 C CA . LEU A 1 177 ? 2.393 8.582 -5.695 1.00 91.25 177 LEU A CA 1
ATOM 1301 C C . LEU A 1 177 ? 0.894 8.744 -5.431 1.00 91.25 177 LEU A C 1
ATOM 1303 O O . LEU A 1 177 ? 0.128 7.822 -5.695 1.00 91.25 177 LEU A O 1
ATOM 1307 N N . GLY A 1 178 ? 0.464 9.908 -4.932 1.00 94.81 178 GLY A N 1
ATOM 1308 C CA . GLY A 1 178 ? -0.942 10.143 -4.601 1.00 94.81 178 GLY A CA 1
ATOM 1309 C C . GLY A 1 178 ? -1.862 9.996 -5.815 1.00 94.81 178 GLY A C 1
ATOM 1310 O O . GLY A 1 178 ? -2.840 9.251 -5.761 1.00 94.81 178 GLY A O 1
ATOM 1311 N N . GLY A 1 179 ? -1.508 10.631 -6.937 1.00 96.56 179 GLY A N 1
ATOM 1312 C CA . GLY A 1 179 ? -2.286 10.551 -8.173 1.00 96.56 179 GLY A CA 1
ATOM 1313 C C . GLY A 1 179 ? -2.299 9.147 -8.781 1.00 96.56 179 GLY A C 1
ATOM 1314 O O . GLY A 1 179 ? -3.359 8.673 -9.197 1.00 96.56 179 GLY A O 1
ATOM 1315 N N . ALA A 1 180 ? -1.159 8.452 -8.770 1.00 96.81 180 ALA A N 1
ATOM 1316 C CA . ALA A 1 180 ? -1.051 7.079 -9.257 1.00 96.81 180 ALA A CA 1
ATOM 1317 C C . ALA A 1 180 ? -1.873 6.094 -8.403 1.00 96.81 180 ALA A C 1
ATOM 1319 O O . ALA A 1 180 ? -2.654 5.304 -8.941 1.00 96.81 180 ALA A O 1
ATOM 1320 N N . ARG A 1 181 ? -1.793 6.184 -7.066 1.00 97.88 181 ARG A N 1
ATOM 1321 C CA . ARG A 1 181 ? -2.598 5.348 -6.154 1.00 97.88 181 ARG A CA 1
ATOM 1322 C C . ARG A 1 181 ? -4.090 5.628 -6.321 1.00 97.88 181 ARG A C 1
ATOM 1324 O O . ARG A 1 181 ? -4.886 4.692 -6.392 1.00 97.88 181 ARG A O 1
ATOM 1331 N N . ASN A 1 182 ? -4.474 6.897 -6.470 1.00 98.38 182 ASN A N 1
ATOM 1332 C CA . ASN A 1 182 ? -5.856 7.281 -6.761 1.00 98.38 182 ASN A CA 1
ATOM 1333 C C . ASN A 1 182 ? -6.345 6.728 -8.108 1.00 98.38 182 ASN A C 1
ATOM 1335 O O . ASN A 1 182 ? -7.508 6.339 -8.220 1.00 98.38 182 ASN A O 1
ATOM 1339 N N . ALA A 1 183 ? -5.494 6.682 -9.140 1.00 98.19 183 ALA A N 1
ATOM 1340 C CA . ALA A 1 183 ? -5.841 6.085 -10.429 1.00 98.19 183 ALA A CA 1
ATOM 1341 C C . ALA A 1 183 ? -6.140 4.587 -10.302 1.00 98.19 183 ALA A C 1
ATOM 1343 O O . ALA A 1 183 ? -7.202 4.140 -10.746 1.00 98.19 183 ALA A O 1
ATOM 1344 N N . GLY A 1 184 ? -5.282 3.844 -9.598 1.00 98.25 184 GLY A N 1
ATOM 1345 C CA . GLY A 1 184 ? -5.531 2.438 -9.284 1.00 98.25 184 GLY A CA 1
ATOM 1346 C C . GLY A 1 184 ? -6.816 2.240 -8.473 1.00 98.25 184 GLY A C 1
ATOM 1347 O O . GLY A 1 184 ? -7.676 1.448 -8.852 1.00 98.25 184 GLY A O 1
ATOM 1348 N N . ALA A 1 185 ? -7.025 3.029 -7.417 1.00 98.25 185 ALA A N 1
ATOM 1349 C CA . ALA A 1 185 ? -8.228 2.953 -6.586 1.00 98.25 185 ALA A CA 1
ATOM 1350 C C . ALA A 1 185 ? -9.532 3.238 -7.358 1.00 98.25 185 ALA A C 1
ATOM 1352 O O . ALA A 1 185 ? -10.559 2.597 -7.114 1.00 98.25 185 ALA A O 1
ATOM 1353 N N . ARG A 1 186 ? -9.509 4.178 -8.315 1.00 97.62 186 ARG A N 1
ATOM 1354 C CA . ARG A 1 186 ? -10.657 4.456 -9.196 1.00 97.62 186 ARG A CA 1
ATOM 1355 C C . ARG A 1 186 ? -10.954 3.284 -10.127 1.00 97.62 186 ARG A C 1
ATOM 1357 O O . ARG A 1 186 ? -12.123 2.965 -10.332 1.00 97.62 186 ARG A O 1
ATOM 1364 N N . ALA A 1 187 ? -9.917 2.643 -10.664 1.00 97.75 187 ALA A N 1
ATOM 1365 C CA . ALA A 1 187 ? -10.063 1.493 -11.549 1.00 97.75 187 ALA A CA 1
ATOM 1366 C C . ALA A 1 187 ? -10.488 0.210 -10.809 1.00 97.75 187 ALA A C 1
ATOM 1368 O O . ALA A 1 187 ? -11.117 -0.652 -11.424 1.00 97.75 187 ALA A O 1
ATOM 1369 N N . ALA A 1 188 ? -10.168 0.084 -9.520 1.00 97.94 188 ALA A N 1
ATOM 1370 C CA . ALA A 1 188 ? -10.439 -1.087 -8.687 1.00 97.94 188 ALA A CA 1
ATOM 1371 C C . ALA A 1 188 ? -11.921 -1.480 -8.609 1.00 97.94 188 ALA A C 1
ATOM 1373 O O . ALA A 1 188 ? -12.801 -0.623 -8.465 1.00 97.94 188 ALA A O 1
ATOM 1374 N N . ARG A 1 189 ? -12.178 -2.796 -8.636 1.00 95.88 189 ARG A N 1
ATOM 1375 C CA . ARG A 1 189 ? -13.519 -3.403 -8.533 1.00 95.88 189 ARG A CA 1
ATOM 1376 C C . ARG A 1 189 ? -13.820 -4.017 -7.160 1.00 95.88 189 ARG A C 1
ATOM 1378 O O . ARG A 1 189 ? -14.987 -4.273 -6.856 1.00 95.88 189 ARG A O 1
ATOM 1385 N N . GLY A 1 190 ? -12.789 -4.265 -6.355 1.00 95.94 190 GLY A N 1
ATOM 1386 C CA . GLY A 1 190 ? -12.879 -4.933 -5.061 1.00 95.94 190 GLY A CA 1
ATOM 1387 C C . GLY A 1 190 ? -13.730 -4.181 -4.038 1.00 95.94 190 GLY A C 1
ATOM 1388 O O . GLY A 1 190 ? -13.817 -2.952 -4.053 1.00 95.94 190 GLY A O 1
ATOM 1389 N N . LYS A 1 191 ? -14.338 -4.920 -3.103 1.00 96.31 191 LYS A N 1
ATOM 1390 C CA . LYS A 1 191 ? -14.933 -4.350 -1.876 1.00 96.31 191 LYS A CA 1
ATOM 1391 C C . LYS A 1 191 ? -13.871 -3.623 -1.039 1.00 96.31 191 LYS A C 1
ATOM 1393 O O . LYS A 1 191 ? -14.167 -2.606 -0.405 1.00 96.31 191 LYS A O 1
ATOM 1398 N N . TYR A 1 192 ? -12.643 -4.129 -1.078 1.00 98.50 192 TYR A N 1
ATOM 1399 C CA . TYR A 1 192 ? -11.486 -3.591 -0.383 1.00 98.50 192 TYR A CA 1
ATOM 1400 C C . TYR A 1 192 ? -10.367 -3.200 -1.348 1.00 98.50 192 TYR A C 1
ATOM 1402 O O . TYR A 1 192 ? -10.251 -3.751 -2.445 1.00 98.50 192 TYR A O 1
ATOM 1410 N N . LEU A 1 193 ? -9.540 -2.257 -0.909 1.00 98.81 193 LEU A N 1
ATOM 1411 C CA . LEU A 1 193 ? -8.298 -1.851 -1.554 1.00 98.81 193 LEU A CA 1
ATOM 1412 C C . LEU A 1 193 ? -7.132 -2.263 -0.659 1.00 98.81 193 LEU A C 1
ATOM 1414 O O . LEU A 1 193 ? -7.179 -1.979 0.532 1.00 98.81 193 LEU A O 1
ATOM 1418 N N . LEU A 1 194 ? -6.099 -2.875 -1.228 1.00 98.81 194 LEU A N 1
ATOM 1419 C CA . LEU A 1 194 ? -4.797 -3.043 -0.582 1.00 98.81 194 LEU A CA 1
ATOM 1420 C C . LEU A 1 194 ? -3.774 -2.240 -1.380 1.00 98.81 194 LEU A C 1
ATOM 1422 O O . LEU A 1 194 ? -3.482 -2.586 -2.520 1.00 98.81 194 LEU A O 1
ATOM 1426 N N . PHE A 1 195 ? -3.247 -1.162 -0.819 1.00 98.75 195 PHE A N 1
ATOM 1427 C CA . PHE A 1 195 ? -2.124 -0.457 -1.425 1.00 98.75 195 PHE A CA 1
ATOM 1428 C C . PHE A 1 195 ? -0.830 -1.159 -1.044 1.00 98.75 195 PHE A C 1
ATOM 1430 O O . PHE A 1 195 ? -0.673 -1.548 0.109 1.00 98.75 195 PHE A O 1
ATOM 1437 N N . MET A 1 196 ? 0.088 -1.295 -1.997 1.00 97.69 196 MET A N 1
ATOM 1438 C CA . MET A 1 196 ? 1.444 -1.771 -1.739 1.00 97.69 196 MET A CA 1
ATOM 1439 C C . MET A 1 196 ? 2.452 -0.946 -2.538 1.00 97.69 196 MET A C 1
ATOM 1441 O O . MET A 1 196 ? 2.165 -0.493 -3.651 1.00 97.69 196 MET A O 1
ATOM 1445 N N . ASP A 1 197 ? 3.648 -0.781 -1.983 1.00 95.19 197 ASP A N 1
ATOM 1446 C CA . ASP A 1 197 ? 4.779 -0.230 -2.727 1.00 95.19 197 ASP A CA 1
ATOM 1447 C C . ASP A 1 197 ? 5.386 -1.304 -3.642 1.00 95.19 197 ASP A C 1
ATOM 1449 O O . ASP A 1 197 ? 5.411 -2.491 -3.312 1.00 95.19 197 ASP A O 1
ATOM 1453 N N . ASP A 1 198 ? 5.890 -0.890 -4.805 1.00 95.31 198 ASP A N 1
ATOM 1454 C CA . ASP A 1 198 ? 6.481 -1.766 -5.828 1.00 95.31 198 ASP A CA 1
ATOM 1455 C C . ASP A 1 198 ? 7.816 -2.400 -5.416 1.00 95.31 198 ASP A C 1
ATOM 1457 O O . ASP A 1 198 ? 8.378 -3.190 -6.169 1.00 95.31 198 ASP A O 1
ATOM 1461 N N . ASP A 1 199 ? 8.338 -2.068 -4.238 1.00 92.94 199 ASP A N 1
ATOM 1462 C CA . ASP A 1 199 ? 9.540 -2.658 -3.667 1.00 92.94 199 ASP A CA 1
ATOM 1463 C C . ASP A 1 199 ? 9.310 -3.437 -2.365 1.00 92.94 199 ASP A C 1
ATOM 1465 O O . ASP A 1 199 ? 10.243 -4.082 -1.867 1.00 92.94 199 ASP A O 1
ATOM 1469 N N . ASN A 1 200 ? 8.068 -3.478 -1.880 1.00 93.81 200 ASN A N 1
ATOM 1470 C CA . ASN A 1 200 ? 7.651 -4.374 -0.809 1.00 93.81 200 ASN A CA 1
ATOM 1471 C C . ASN A 1 200 ? 7.384 -5.788 -1.342 1.00 93.81 200 ASN A C 1
ATOM 1473 O O . ASN A 1 200 ? 7.194 -6.015 -2.537 1.00 93.81 200 ASN A O 1
ATOM 1477 N N . ALA A 1 201 ? 7.363 -6.761 -0.434 1.00 94.88 201 ALA A N 1
ATOM 1478 C CA . ALA A 1 201 ? 6.910 -8.113 -0.742 1.00 94.88 201 ALA A CA 1
ATOM 1479 C C . ALA A 1 201 ? 5.875 -8.562 0.289 1.00 94.88 201 ALA A C 1
ATOM 1481 O O . ALA A 1 201 ? 6.177 -8.623 1.483 1.00 94.88 201 ALA A O 1
ATOM 1482 N N . ALA A 1 202 ? 4.677 -8.898 -0.179 1.00 96.81 202 ALA A N 1
ATOM 1483 C CA . ALA A 1 202 ? 3.619 -9.450 0.651 1.00 96.81 202 ALA A CA 1
ATOM 1484 C C . ALA A 1 202 ? 4.043 -10.793 1.249 1.00 96.81 202 ALA A C 1
ATOM 1486 O O . ALA A 1 202 ? 4.657 -11.624 0.569 1.00 96.81 202 ALA A O 1
ATOM 1487 N N . LYS A 1 203 ? 3.678 -11.056 2.506 1.00 95.56 203 LYS A N 1
ATOM 1488 C CA . LYS A 1 203 ? 3.712 -12.436 3.004 1.00 95.56 203 LYS A CA 1
ATOM 1489 C C . LYS A 1 203 ? 2.512 -13.197 2.450 1.00 95.56 203 LYS A C 1
ATOM 1491 O O . LYS A 1 203 ? 1.492 -12.569 2.174 1.00 95.56 203 LYS A O 1
ATOM 1496 N N . PRO A 1 204 ? 2.576 -14.537 2.338 1.00 95.94 204 PRO A N 1
ATOM 1497 C CA . PRO A 1 204 ? 1.508 -15.323 1.717 1.00 95.94 204 PRO A CA 1
ATOM 1498 C C . PRO A 1 204 ? 0.116 -15.122 2.326 1.00 95.94 204 PRO A C 1
ATOM 1500 O O . PRO A 1 204 ? -0.866 -15.406 1.666 1.00 95.94 204 PRO A O 1
ATOM 1503 N N . TYR A 1 205 ? 0.027 -14.648 3.567 1.00 95.12 205 TYR A N 1
ATOM 1504 C CA . TYR A 1 205 ? -1.218 -14.504 4.321 1.00 95.12 205 TYR A CA 1
ATOM 1505 C C . TYR A 1 205 ? -1.658 -13.046 4.532 1.00 95.12 205 TYR A C 1
ATOM 1507 O O . TYR A 1 205 ? -2.569 -12.790 5.317 1.00 95.12 205 TYR A O 1
ATOM 1515 N N . GLU A 1 206 ? -1.025 -12.073 3.870 1.00 98.00 206 GLU A N 1
ATOM 1516 C CA . GLU A 1 206 ? -1.336 -10.649 4.051 1.00 98.00 206 GLU A CA 1
ATOM 1517 C C . GLU A 1 206 ? -2.799 -10.326 3.730 1.00 98.00 206 GLU A C 1
ATOM 1519 O O . GLU A 1 206 ? -3.519 -9.763 4.560 1.00 98.00 206 GLU A O 1
ATOM 1524 N N . VAL A 1 207 ? -3.261 -10.723 2.540 1.00 98.31 207 VAL A N 1
ATOM 1525 C CA . VAL A 1 207 ? -4.621 -10.421 2.080 1.00 98.31 207 VAL A CA 1
ATOM 1526 C C . VAL A 1 207 ? -5.657 -11.096 2.976 1.00 98.31 207 VAL A C 1
ATOM 1528 O O . VAL A 1 207 ? -6.626 -10.453 3.390 1.00 98.31 207 VAL A O 1
ATOM 1531 N N . SER A 1 208 ? -5.467 -12.377 3.310 1.00 96.50 208 SER A N 1
ATOM 1532 C CA . SER A 1 208 ? -6.423 -13.101 4.150 1.00 96.50 208 SER A CA 1
ATOM 1533 C C . SER A 1 208 ? -6.467 -12.553 5.579 1.00 96.50 208 SER A C 1
ATOM 1535 O O . SER A 1 208 ? -7.556 -12.460 6.146 1.00 96.50 208 SER A O 1
ATOM 1537 N N . ALA A 1 209 ? -5.335 -12.122 6.146 1.00 96.75 209 ALA A N 1
ATOM 1538 C CA . ALA A 1 209 ? -5.282 -11.501 7.467 1.00 96.75 209 ALA A CA 1
ATOM 1539 C C . ALA A 1 209 ? -6.050 -10.172 7.511 1.00 96.75 209 ALA A C 1
ATOM 1541 O O . ALA A 1 209 ? -6.901 -9.986 8.386 1.00 96.75 209 ALA A O 1
ATOM 1542 N N . PHE A 1 210 ? -5.824 -9.278 6.542 1.00 98.12 210 PHE A N 1
ATOM 1543 C CA . PHE A 1 210 ? -6.554 -8.010 6.472 1.00 98.12 210 PHE A CA 1
ATOM 1544 C C . PHE A 1 210 ? -8.053 -8.202 6.252 1.00 98.12 210 PHE A C 1
ATOM 1546 O O . PHE A 1 210 ? -8.864 -7.565 6.925 1.00 98.12 210 PHE A O 1
ATOM 1553 N N . VAL A 1 211 ? -8.437 -9.113 5.357 1.00 96.94 211 VAL A N 1
ATOM 1554 C CA . VAL A 1 211 ? -9.844 -9.448 5.127 1.00 96.94 211 VAL A CA 1
ATOM 1555 C C . VAL A 1 211 ? -10.498 -9.975 6.402 1.00 96.94 211 VAL A C 1
ATOM 1557 O O . VAL A 1 211 ? -11.573 -9.505 6.771 1.00 96.94 211 VAL A O 1
ATOM 1560 N N . ARG A 1 212 ? -9.862 -10.924 7.104 1.00 94.06 212 ARG A N 1
ATOM 1561 C CA . ARG A 1 212 ? -10.397 -11.459 8.366 1.00 94.06 212 ARG A CA 1
ATOM 1562 C C . ARG A 1 212 ? -10.576 -10.352 9.395 1.00 94.06 212 ARG A C 1
ATOM 1564 O O . ARG A 1 212 ? -11.635 -10.297 10.017 1.00 94.06 212 ARG A O 1
ATOM 1571 N N . ALA A 1 213 ? -9.592 -9.466 9.549 1.00 95.00 213 ALA A N 1
ATOM 1572 C CA . ALA A 1 213 ? -9.699 -8.325 10.453 1.00 95.00 213 ALA A CA 1
ATOM 1573 C C . ALA A 1 213 ? -10.890 -7.430 10.074 1.00 95.00 213 ALA A C 1
ATOM 1575 O O . ALA A 1 213 ? -11.750 -7.165 10.912 1.00 95.00 213 ALA A O 1
ATOM 1576 N N . ALA A 1 214 ? -11.005 -7.055 8.799 1.00 95.00 214 ALA A N 1
ATOM 1577 C CA . ALA A 1 214 ? -12.060 -6.171 8.314 1.00 95.00 214 ALA A CA 1
ATOM 1578 C C . ALA A 1 214 ? -13.474 -6.735 8.462 1.00 95.00 214 ALA A C 1
ATOM 1580 O O . ALA A 1 214 ? -14.399 -5.997 8.806 1.00 95.00 214 ALA A O 1
AT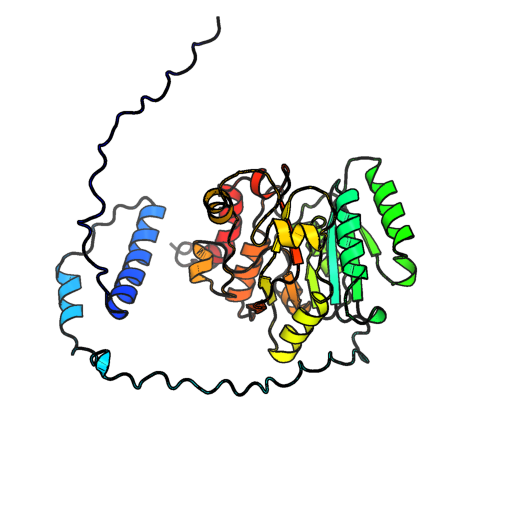OM 1581 N N . GLU A 1 215 ? -13.659 -8.026 8.205 1.00 92.50 215 GLU A N 1
ATOM 1582 C CA . GLU A 1 215 ? -14.968 -8.675 8.313 1.00 92.50 215 GLU A CA 1
ATOM 1583 C C . GLU A 1 215 ? -15.325 -8.993 9.774 1.00 92.50 215 GLU A C 1
ATOM 1585 O O . GLU A 1 215 ? -16.498 -8.950 10.133 1.00 92.50 215 GLU A O 1
ATOM 1590 N N . SER A 1 216 ? -14.332 -9.253 10.635 1.00 91.50 216 SER A N 1
ATOM 1591 C CA . SER A 1 216 ? -14.571 -9.577 12.051 1.00 91.50 216 SER A CA 1
ATOM 1592 C C . SER A 1 216 ? -14.844 -8.344 12.910 1.00 91.50 216 SER A C 1
ATOM 1594 O O . SER A 1 216 ? -15.599 -8.428 13.874 1.00 91.50 216 SER A O 1
ATOM 1596 N N . THR A 1 217 ? -14.223 -7.203 12.596 1.00 93.19 217 THR A N 1
ATOM 1597 C CA . THR A 1 217 ? -14.351 -5.981 13.408 1.00 93.19 217 THR A CA 1
ATOM 1598 C C . THR A 1 217 ? -15.260 -4.931 12.785 1.00 93.19 217 THR A C 1
ATOM 1600 O O . THR A 1 217 ? -15.664 -3.991 13.465 1.00 93.19 217 THR A O 1
ATOM 1603 N N . GLY A 1 218 ? -15.563 -5.056 11.490 1.00 91.81 218 GLY A N 1
ATOM 1604 C CA . GLY A 1 218 ? -16.315 -4.054 10.743 1.00 91.81 218 GLY A CA 1
ATOM 1605 C C . GLY A 1 218 ? -15.536 -2.768 10.452 1.00 91.81 218 GLY A C 1
ATOM 1606 O O . GLY A 1 218 ? -16.129 -1.846 9.899 1.00 91.81 218 GLY A O 1
ATOM 1607 N N . GLY A 1 219 ? -14.238 -2.701 10.774 1.00 93.62 219 GLY A N 1
ATOM 1608 C CA . GLY A 1 219 ? -13.420 -1.504 10.567 1.00 93.62 219 GLY A CA 1
ATOM 1609 C C . GLY A 1 219 ? -13.284 -1.076 9.099 1.00 93.62 219 GLY A C 1
ATOM 1610 O O . GLY A 1 219 ? -13.724 -1.762 8.165 1.00 93.62 219 GLY A O 1
ATOM 1611 N N . ASP A 1 220 ? -12.658 0.082 8.900 1.00 97.81 220 ASP A N 1
ATOM 1612 C CA . ASP A 1 220 ? -12.610 0.767 7.604 1.00 97.81 220 ASP A CA 1
ATOM 1613 C C . ASP A 1 220 ? -11.202 0.892 7.042 1.00 97.81 220 ASP A C 1
ATOM 1615 O O . ASP A 1 220 ? -11.024 0.839 5.825 1.00 97.81 220 ASP A O 1
ATOM 1619 N N . VAL A 1 221 ? -10.215 1.068 7.919 1.00 98.31 221 VAL A N 1
ATOM 1620 C CA . VAL A 1 221 ? -8.811 1.243 7.557 1.00 98.31 221 VAL A CA 1
ATOM 1621 C C . VAL A 1 221 ? -7.968 0.318 8.417 1.00 98.31 221 VAL A C 1
ATOM 1623 O O . VAL A 1 221 ? -8.148 0.251 9.632 1.00 98.31 221 VAL A O 1
ATOM 1626 N N . PHE A 1 222 ? -7.043 -0.394 7.791 1.00 98.19 222 PHE A N 1
ATOM 1627 C CA . PHE A 1 222 ? -6.195 -1.368 8.448 1.00 98.19 222 PHE A CA 1
ATOM 1628 C C . PHE A 1 222 ? -4.754 -1.187 8.008 1.00 98.19 222 PHE A C 1
ATOM 1630 O O . PHE A 1 222 ? -4.448 -1.043 6.825 1.00 98.19 222 PHE A O 1
ATOM 1637 N N . THR A 1 223 ? -3.873 -1.225 8.991 1.00 97.25 223 THR A N 1
ATOM 1638 C CA . THR A 1 223 ? -2.424 -1.291 8.819 1.00 97.25 223 THR A CA 1
ATOM 1639 C C . THR A 1 223 ? -1.923 -2.500 9.599 1.00 97.25 223 THR A C 1
ATOM 1641 O O . THR A 1 223 ? -2.693 -3.160 10.303 1.00 97.25 223 THR A O 1
ATOM 1644 N N . SER A 1 224 ? -0.653 -2.852 9.465 1.00 94.94 224 SER A N 1
ATOM 1645 C CA . SER A 1 224 ? -0.083 -3.982 10.193 1.00 94.94 224 SER A CA 1
ATOM 1646 C C . SER A 1 224 ? 1.326 -3.671 10.644 1.00 94.94 224 SER A C 1
ATOM 1648 O O . SER A 1 224 ? 1.940 -2.723 10.160 1.00 94.94 224 SER A O 1
ATOM 1650 N N . PHE A 1 225 ? 1.880 -4.496 11.529 1.00 92.00 225 PHE A N 1
ATOM 1651 C CA . PHE A 1 225 ? 3.328 -4.496 11.689 1.00 92.00 225 PHE A CA 1
ATOM 1652 C C . PHE A 1 225 ? 4.012 -4.978 10.406 1.00 92.00 225 PHE A C 1
ATOM 1654 O O . PHE A 1 225 ? 3.376 -5.422 9.441 1.00 92.00 225 PHE A O 1
ATOM 1661 N N . VAL A 1 226 ? 5.336 -4.885 10.401 1.00 88.62 226 VAL A N 1
ATOM 1662 C CA . VAL A 1 226 ? 6.148 -5.072 9.208 1.00 88.62 226 VAL A CA 1
ATOM 1663 C C . VAL A 1 226 ? 7.498 -5.677 9.559 1.00 88.62 226 VAL A C 1
ATOM 1665 O O . VAL A 1 226 ? 8.064 -5.369 10.608 1.00 88.62 226 VAL A O 1
ATOM 1668 N N . ASP A 1 227 ? 8.016 -6.519 8.668 1.00 86.56 227 ASP A N 1
ATOM 1669 C CA . ASP A 1 227 ? 9.401 -6.980 8.728 1.00 86.56 227 ASP A CA 1
ATOM 1670 C C . ASP A 1 227 ? 10.259 -6.166 7.763 1.00 86.56 227 ASP A C 1
ATOM 1672 O O . ASP A 1 227 ? 9.879 -5.939 6.617 1.00 86.56 227 ASP A O 1
ATOM 1676 N N . PHE A 1 228 ? 11.451 -5.759 8.186 1.00 83.62 228 PHE A N 1
ATOM 1677 C CA . PHE A 1 228 ? 12.333 -4.956 7.341 1.00 83.62 228 PHE A CA 1
ATOM 1678 C C . PHE A 1 228 ? 13.325 -5.808 6.559 1.00 83.62 228 PHE A C 1
ATOM 1680 O O . PHE A 1 228 ? 13.952 -6.721 7.100 1.00 83.62 228 PHE A O 1
ATOM 1687 N N . ILE A 1 229 ? 13.519 -5.446 5.292 1.00 82.44 229 ILE A N 1
ATOM 1688 C CA . ILE A 1 229 ? 14.510 -6.039 4.397 1.00 82.44 229 ILE A CA 1
ATOM 1689 C C . ILE A 1 229 ? 15.363 -4.956 3.724 1.00 82.44 229 ILE A C 1
ATOM 1691 O O . ILE A 1 229 ? 14.969 -3.795 3.593 1.00 82.44 229 ILE A O 1
ATOM 1695 N N . TRP A 1 230 ? 16.559 -5.340 3.283 1.00 80.12 230 TRP A N 1
ATOM 1696 C CA . TRP A 1 230 ? 17.531 -4.448 2.647 1.00 80.12 230 TRP A CA 1
ATOM 1697 C C . TRP A 1 230 ? 18.035 -5.044 1.337 1.00 80.12 230 TRP A C 1
ATOM 1699 O O . TRP A 1 230 ? 18.103 -6.261 1.186 1.00 80.12 230 TRP A O 1
ATOM 1709 N N . GLY A 1 231 ? 18.454 -4.177 0.416 1.00 80.19 231 GLY A N 1
ATOM 1710 C CA . GLY A 1 231 ? 18.967 -4.595 -0.892 1.00 80.19 231 GLY A CA 1
ATOM 1711 C C . GLY A 1 231 ? 17.853 -4.803 -1.915 1.00 80.19 231 GLY A C 1
ATOM 1712 O O . GLY A 1 231 ? 16.731 -4.352 -1.695 1.00 80.19 231 GLY A O 1
ATOM 1713 N N . ARG A 1 232 ? 18.164 -5.446 -3.048 1.00 83.25 232 ARG A N 1
ATOM 1714 C CA . ARG A 1 232 ? 17.223 -5.640 -4.172 1.00 83.25 232 ARG A CA 1
ATOM 1715 C C . ARG A 1 232 ? 16.724 -7.077 -4.332 1.00 83.25 232 ARG A C 1
ATOM 1717 O O . ARG A 1 232 ? 15.836 -7.312 -5.139 1.00 83.25 232 ARG A O 1
ATOM 1724 N N . ASP A 1 233 ? 17.251 -8.013 -3.550 1.00 83.00 233 ASP A N 1
ATOM 1725 C CA . ASP A 1 233 ? 16.899 -9.427 -3.675 1.00 83.00 233 ASP A CA 1
ATOM 1726 C C . ASP A 1 233 ? 15.510 -9.726 -3.095 1.00 83.00 233 ASP A C 1
ATOM 1728 O O . ASP A 1 233 ? 15.010 -9.020 -2.206 1.00 83.00 233 ASP A O 1
ATOM 1732 N N . ALA A 1 234 ? 14.880 -10.792 -3.589 1.00 81.75 234 ALA A N 1
ATOM 1733 C CA . ALA A 1 234 ? 13.638 -11.297 -3.019 1.00 81.75 234 ALA A CA 1
ATOM 1734 C C . ALA A 1 234 ? 13.851 -11.737 -1.554 1.00 81.75 234 ALA A C 1
ATOM 1736 O O . ALA A 1 234 ? 14.935 -12.220 -1.213 1.00 81.75 234 ALA A O 1
ATOM 1737 N N . PRO A 1 235 ? 12.841 -11.595 -0.675 1.00 81.88 235 PRO A N 1
ATOM 1738 C CA . PRO A 1 235 ? 12.942 -12.115 0.682 1.00 81.88 235 PRO A CA 1
ATOM 1739 C C . PRO A 1 235 ? 13.108 -13.639 0.642 1.00 81.88 235 PRO A C 1
ATOM 1741 O O . PRO A 1 235 ? 12.248 -14.355 0.136 1.00 81.88 235 PRO A O 1
ATOM 1744 N N . ALA A 1 236 ? 14.208 -14.144 1.193 1.00 68.06 236 ALA A N 1
ATOM 1745 C CA . ALA A 1 236 ? 14.436 -15.563 1.417 1.00 68.06 236 ALA A CA 1
ATOM 1746 C C . ALA A 1 236 ? 14.152 -15.940 2.889 1.00 68.06 236 ALA A C 1
ATOM 1748 O O . ALA A 1 236 ? 14.375 -15.128 3.800 1.00 68.06 236 ALA A O 1
ATOM 1749 N N . PRO A 1 237 ? 13.749 -17.194 3.174 1.00 56.72 237 PRO A N 1
ATOM 1750 C CA . PRO A 1 237 ? 13.596 -17.688 4.547 1.00 56.72 237 PRO A CA 1
ATOM 1751 C C . PRO A 1 237 ? 14.862 -17.491 5.404 1.00 56.72 237 PRO A C 1
ATOM 1753 O O . PRO A 1 237 ? 14.790 -17.221 6.603 1.00 56.72 237 PRO A O 1
ATOM 1756 N N . GLU A 1 238 ? 16.035 -17.581 4.776 1.00 44.50 238 GLU A N 1
ATOM 1757 C CA . GLU A 1 238 ? 17.354 -17.413 5.398 1.00 44.50 238 GLU A CA 1
ATOM 1758 C C . GLU A 1 238 ? 17.735 -15.939 5.605 1.00 44.50 238 GLU A C 1
ATOM 1760 O O . GLU A 1 238 ? 18.377 -15.601 6.604 1.00 44.50 238 GLU A O 1
ATOM 1765 N N . THR A 1 239 ? 17.306 -15.037 4.712 1.00 45.00 239 THR A N 1
ATOM 1766 C CA . THR A 1 239 ? 17.505 -13.591 4.892 1.00 45.00 239 THR A CA 1
ATOM 1767 C C . THR A 1 239 ? 16.612 -13.049 6.001 1.00 45.00 239 THR A C 1
ATOM 1769 O O . THR A 1 239 ? 17.088 -12.241 6.791 1.00 45.00 239 THR A O 1
ATOM 1772 N N . ASN A 1 240 ? 15.386 -13.563 6.172 1.00 42.75 240 ASN A N 1
ATOM 1773 C CA . ASN A 1 240 ? 14.548 -13.200 7.324 1.00 42.75 240 ASN A CA 1
ATOM 1774 C C . ASN A 1 240 ? 15.235 -13.550 8.656 1.00 42.75 240 ASN A C 1
ATOM 1776 O O . ASN A 1 240 ? 15.228 -12.742 9.580 1.00 42.75 240 ASN A O 1
ATOM 1780 N N . ARG A 1 241 ? 15.939 -14.690 8.726 1.00 36.94 241 ARG A N 1
ATOM 1781 C CA . ARG A 1 241 ? 16.669 -15.126 9.931 1.00 36.94 241 ARG A CA 1
ATOM 1782 C C . ARG A 1 241 ? 17.910 -14.271 10.239 1.00 36.94 241 ARG A C 1
ATOM 1784 O O . ARG A 1 241 ? 18.233 -14.051 11.402 1.00 36.94 241 ARG A O 1
ATOM 1791 N N . ARG A 1 242 ? 18.599 -13.748 9.214 1.00 37.84 242 ARG A N 1
ATOM 1792 C CA . ARG A 1 242 ? 19.789 -12.889 9.395 1.00 37.84 242 ARG A CA 1
ATOM 1793 C C . ARG A 1 242 ? 19.474 -11.494 9.938 1.00 37.84 242 ARG A C 1
ATOM 1795 O O . ARG A 1 242 ? 20.355 -10.900 10.560 1.00 37.84 242 ARG A O 1
ATOM 1802 N N . TYR A 1 243 ? 18.266 -10.976 9.719 1.00 46.19 243 TYR A N 1
ATOM 1803 C CA . TYR A 1 243 ? 17.923 -9.587 10.051 1.00 46.19 243 TYR A CA 1
ATOM 1804 C C . TYR A 1 243 ? 16.884 -9.444 11.174 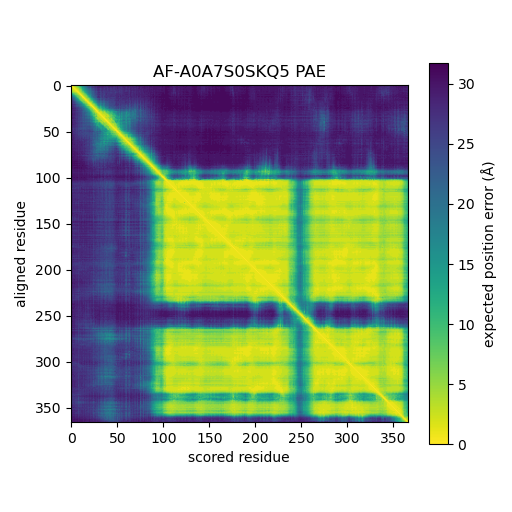1.00 46.19 243 TYR A C 1
ATOM 1806 O O . TYR A 1 243 ? 16.828 -8.374 11.776 1.00 46.19 243 TYR A O 1
ATOM 1814 N N . SER A 1 244 ? 16.161 -10.513 11.542 1.00 37.53 244 SER A N 1
ATOM 1815 C CA . SER A 1 244 ? 15.252 -10.532 12.704 1.00 37.53 244 SER A CA 1
ATOM 1816 C C . SER A 1 244 ? 15.909 -10.961 14.028 1.00 37.53 244 SER A C 1
ATOM 1818 O O . SER A 1 244 ? 15.263 -10.929 15.071 1.00 37.53 244 SER A O 1
ATOM 1820 N N . GLY A 1 245 ? 17.186 -11.354 14.025 1.00 35.50 245 GLY A N 1
ATOM 1821 C CA . GLY A 1 245 ? 17.905 -11.716 15.247 1.00 35.50 245 GLY A CA 1
ATOM 1822 C C . GLY A 1 245 ? 18.846 -12.907 15.072 1.00 35.50 245 GLY A C 1
ATOM 1823 O O . GLY A 1 245 ? 18.441 -14.054 15.209 1.00 35.50 245 GLY A O 1
ATOM 1824 N N . ARG A 1 246 ? 20.138 -12.591 14.913 1.00 32.09 246 ARG A N 1
ATOM 1825 C CA . ARG A 1 246 ? 21.329 -13.441 15.123 1.00 32.09 246 ARG A CA 1
ATOM 1826 C C . ARG A 1 246 ? 21.868 -14.303 13.955 1.00 32.09 246 ARG A C 1
ATOM 1828 O O . ARG A 1 246 ? 21.229 -15.200 13.428 1.00 32.09 246 ARG A O 1
ATOM 1835 N N . MET A 1 247 ? 23.180 -14.094 13.760 1.00 38.38 247 MET A N 1
ATOM 1836 C CA . MET A 1 247 ? 24.240 -14.977 13.235 1.00 38.38 247 MET A CA 1
ATOM 1837 C C . MET A 1 247 ? 24.419 -15.148 11.712 1.00 38.38 247 MET A C 1
ATOM 1839 O O . MET A 1 247 ? 23.895 -16.053 11.074 1.00 38.38 247 MET A O 1
ATOM 1843 N N . GLY A 1 248 ? 25.321 -14.326 11.162 1.00 31.27 248 GLY A N 1
ATOM 1844 C CA . GLY A 1 248 ? 26.013 -14.539 9.889 1.00 31.27 248 GLY A CA 1
ATOM 1845 C C . GLY A 1 248 ? 27.294 -13.697 9.830 1.00 31.27 248 GLY A C 1
ATOM 1846 O O . GLY A 1 248 ? 27.242 -12.543 9.430 1.00 31.27 248 GLY A O 1
ATOM 1847 N N . SER A 1 249 ? 28.387 -14.269 10.347 1.00 34.53 249 SER A N 1
ATOM 1848 C CA . SER A 1 249 ? 29.834 -13.972 10.212 1.00 34.53 249 SER A CA 1
ATOM 1849 C C . SER A 1 249 ? 30.379 -12.607 9.738 1.00 34.53 249 SER A C 1
ATOM 1851 O O . SER A 1 249 ? 31.449 -12.584 9.142 1.00 34.53 249 SER A O 1
ATOM 1853 N N . ASN A 1 250 ? 29.757 -11.472 10.037 1.00 33.19 250 ASN A N 1
ATOM 1854 C CA . ASN A 1 250 ? 30.489 -10.208 10.121 1.00 33.19 250 ASN A CA 1
ATOM 1855 C C . ASN A 1 250 ? 30.316 -9.690 11.543 1.00 33.19 250 ASN A C 1
ATOM 1857 O O . ASN A 1 250 ? 29.198 -9.388 11.958 1.00 33.19 250 ASN A O 1
ATOM 1861 N N . THR A 1 251 ? 31.415 -9.646 12.296 1.00 32.66 251 THR A N 1
ATOM 1862 C CA . THR A 1 251 ? 31.552 -9.058 13.635 1.00 32.66 251 THR A CA 1
ATOM 1863 C C . THR A 1 251 ? 31.239 -7.564 13.594 1.00 32.66 251 THR A C 1
ATOM 1865 O O . THR A 1 251 ? 32.120 -6.715 13.678 1.00 32.66 251 THR A O 1
ATOM 1868 N N . VAL A 1 252 ? 29.965 -7.237 13.412 1.00 35.88 252 VAL A N 1
ATOM 1869 C CA . VAL A 1 252 ? 29.418 -5.901 13.583 1.00 35.88 252 VAL A CA 1
ATOM 1870 C C . VAL A 1 252 ? 28.375 -6.025 14.677 1.00 35.88 252 VAL A C 1
ATOM 1872 O O . VAL A 1 252 ? 27.402 -6.766 14.547 1.00 35.88 252 VAL A O 1
ATOM 1875 N N . ASP A 1 253 ? 28.676 -5.342 15.770 1.00 39.00 253 ASP A N 1
ATOM 1876 C CA . ASP A 1 253 ? 27.948 -5.266 17.025 1.00 39.00 253 ASP A CA 1
ATOM 1877 C C . ASP A 1 253 ? 26.413 -5.353 16.864 1.00 39.00 253 ASP A C 1
ATOM 1879 O O . ASP A 1 253 ? 25.774 -4.514 16.218 1.00 39.00 253 ASP A O 1
ATOM 1883 N N . MET A 1 254 ? 25.828 -6.405 17.446 1.00 35.78 254 MET A N 1
ATOM 1884 C CA . MET A 1 254 ? 24.386 -6.676 17.427 1.00 35.78 254 MET A CA 1
ATOM 1885 C C . MET A 1 254 ? 23.591 -5.554 18.104 1.00 35.78 254 MET A C 1
ATOM 1887 O O . MET A 1 254 ? 22.487 -5.237 17.655 1.00 35.78 254 MET A O 1
ATOM 1891 N N . GLU A 1 255 ? 24.159 -4.900 19.123 1.00 38.00 255 GLU A N 1
ATOM 1892 C CA . GLU A 1 255 ? 23.527 -3.748 19.769 1.00 38.00 255 GLU A CA 1
ATOM 1893 C C . GLU A 1 255 ? 23.455 -2.545 18.826 1.00 38.00 255 GLU A C 1
ATOM 1895 O O . GLU A 1 255 ? 22.436 -1.856 18.784 1.00 38.00 255 GLU A O 1
ATOM 1900 N N . ALA A 1 256 ? 24.478 -2.311 18.002 1.00 39.09 256 ALA A N 1
ATOM 1901 C CA . ALA A 1 256 ? 24.536 -1.143 17.124 1.00 39.09 256 ALA A CA 1
ATOM 1902 C C . ALA A 1 256 ? 23.506 -1.182 15.976 1.00 39.09 256 ALA A C 1
ATOM 1904 O O . ALA A 1 256 ? 23.022 -0.129 15.555 1.00 39.09 256 ALA A O 1
ATOM 1905 N N . LYS A 1 257 ? 23.147 -2.371 15.466 1.00 40.44 257 LYS A N 1
ATOM 1906 C CA . LYS A 1 257 ? 22.121 -2.536 14.412 1.00 40.44 257 LYS A CA 1
ATOM 1907 C C . LYS A 1 257 ? 20.699 -2.651 14.963 1.00 40.44 257 LYS A C 1
ATOM 1909 O O . LYS A 1 257 ? 19.791 -2.065 14.373 1.00 40.44 257 LYS A O 1
ATOM 1914 N N . ALA A 1 258 ? 20.498 -3.323 16.100 1.00 41.69 258 ALA A N 1
ATOM 1915 C CA . ALA A 1 258 ? 19.197 -3.347 16.775 1.00 41.69 258 ALA A CA 1
ATOM 1916 C C . ALA A 1 258 ? 18.778 -1.936 17.234 1.00 41.69 258 ALA A C 1
ATOM 1918 O O . ALA A 1 258 ? 17.632 -1.545 17.045 1.00 41.69 258 ALA A O 1
ATOM 1919 N N . ARG A 1 259 ? 19.730 -1.110 17.701 1.00 39.22 259 ARG A N 1
ATOM 1920 C CA . ARG A 1 259 ? 19.505 0.311 18.041 1.00 39.22 259 ARG A CA 1
ATOM 1921 C C . ARG A 1 259 ? 19.236 1.224 16.831 1.00 39.22 259 ARG A C 1
ATOM 1923 O O . ARG A 1 259 ? 18.864 2.377 17.021 1.00 39.22 259 ARG A O 1
ATOM 1930 N N . ARG A 1 260 ? 19.451 0.749 15.596 1.00 42.97 260 ARG A N 1
ATOM 1931 C CA . ARG A 1 260 ? 19.296 1.523 14.343 1.00 42.97 260 ARG A CA 1
ATOM 1932 C C . ARG A 1 260 ? 18.210 0.994 13.409 1.00 42.97 260 ARG A C 1
ATOM 1934 O O . ARG A 1 260 ? 17.967 1.609 12.372 1.00 42.97 260 ARG A O 1
ATOM 1941 N N . SER A 1 261 ? 17.586 -0.135 13.735 1.00 48.03 261 SER A N 1
ATOM 1942 C CA . SER A 1 261 ? 16.468 -0.644 12.946 1.00 48.03 261 SER A CA 1
ATOM 1943 C C . SER A 1 261 ? 15.261 0.255 13.214 1.00 48.03 261 SER A C 1
ATOM 1945 O O . SER A 1 261 ? 14.945 0.489 14.382 1.00 48.03 261 SER A O 1
ATOM 1947 N N . PRO A 1 262 ? 14.629 0.833 12.180 1.00 57.66 262 PRO A N 1
ATOM 1948 C CA . PRO A 1 262 ? 13.475 1.691 12.384 1.00 57.66 262 PRO A CA 1
ATOM 1949 C C . PRO A 1 262 ? 12.381 0.871 13.064 1.00 57.66 262 PRO A C 1
ATOM 1951 O O . PRO A 1 262 ? 11.945 -0.139 12.538 1.00 57.66 262 PRO A O 1
ATOM 1954 N N . SER A 1 263 ? 11.960 1.276 14.253 1.00 57.69 263 SER A N 1
ATOM 1955 C CA . SER A 1 263 ? 10.820 0.680 14.939 1.00 57.69 263 SER A CA 1
ATOM 1956 C C . SER A 1 263 ? 9.613 1.583 14.728 1.00 57.69 263 SER A C 1
ATOM 1958 O O . SER A 1 263 ? 9.511 2.685 15.282 1.00 57.69 263 SER A O 1
ATOM 1960 N N . PHE A 1 264 ? 8.706 1.124 13.870 1.00 70.88 264 PHE A N 1
ATOM 1961 C CA . PHE A 1 264 ? 7.383 1.711 13.763 1.00 70.88 264 PHE A CA 1
ATOM 1962 C C . PHE A 1 264 ? 6.493 1.097 14.838 1.00 70.88 264 PHE A C 1
ATOM 1964 O O . PHE A 1 264 ? 6.354 -0.120 14.928 1.00 70.88 264 PHE A O 1
ATOM 1971 N N . VAL A 1 265 ? 5.923 1.952 15.683 1.00 80.56 265 VAL A N 1
ATOM 1972 C CA . VAL A 1 265 ? 4.902 1.550 16.648 1.00 80.56 265 VAL A CA 1
ATOM 1973 C C . VAL A 1 265 ? 3.590 2.095 16.122 1.00 80.56 265 VAL A C 1
ATOM 1975 O O . VAL A 1 265 ? 3.359 3.306 16.165 1.00 80.56 265 VAL A O 1
ATOM 1978 N N . PHE A 1 266 ? 2.771 1.202 15.579 1.00 90.44 266 PHE A N 1
ATOM 1979 C CA . PHE A 1 266 ? 1.452 1.551 15.085 1.00 90.44 266 PHE A CA 1
ATOM 1980 C C . PHE A 1 266 ? 0.427 1.418 16.212 1.00 90.44 266 PHE A C 1
ATOM 1982 O O . PHE A 1 266 ? 0.395 0.418 16.925 1.00 90.44 266 PHE A O 1
ATOM 1989 N N . LEU A 1 267 ? -0.376 2.463 16.395 1.00 91.62 267 LEU A N 1
ATOM 1990 C CA . LEU A 1 267 ? -1.336 2.646 17.486 1.00 91.62 267 LEU A CA 1
ATOM 1991 C C . LEU A 1 267 ? -2.770 2.842 16.968 1.00 91.62 267 LEU A C 1
ATOM 1993 O O . LEU A 1 267 ? -3.657 3.230 17.724 1.00 91.62 267 LEU A O 1
ATOM 1997 N N . GLY A 1 268 ? -3.005 2.613 15.676 1.00 90.94 268 GLY A N 1
ATOM 1998 C CA . GLY A 1 268 ? -4.310 2.812 15.052 1.00 90.94 268 GLY A CA 1
ATOM 1999 C C . GLY A 1 268 ? -4.669 4.292 14.911 1.00 90.94 268 GLY A C 1
ATOM 2000 O O . GLY A 1 268 ? -3.795 5.134 14.710 1.00 90.94 268 GLY A O 1
ATOM 2001 N N . GLY A 1 269 ? -5.960 4.623 15.010 1.00 91.69 269 GLY A N 1
ATOM 2002 C CA . GLY A 1 269 ? -6.515 5.977 14.824 1.00 91.69 269 GLY A CA 1
ATOM 2003 C C . GLY A 1 269 ? -6.143 7.032 15.883 1.00 91.69 269 GLY A C 1
ATOM 2004 O O . GLY A 1 269 ? -6.915 7.958 16.120 1.00 91.69 269 GLY A O 1
ATOM 2005 N N . SER A 1 270 ? -4.987 6.914 16.539 1.00 93.62 270 SER A N 1
ATOM 2006 C CA . SER A 1 270 ? -4.541 7.790 17.628 1.00 93.62 270 SER A CA 1
ATOM 2007 C C . SER A 1 270 ? -4.041 9.155 17.122 1.00 93.62 270 SER A C 1
ATOM 2009 O O . SER A 1 270 ? -2.833 9.409 17.062 1.00 93.62 270 SER A O 1
ATOM 2011 N N . VAL A 1 271 ? -4.968 10.065 16.813 1.00 92.00 271 VAL A N 1
ATOM 2012 C CA . VAL A 1 271 ? -4.672 11.407 16.272 1.00 92.00 271 VAL A CA 1
ATOM 2013 C C . VAL A 1 271 ? -3.756 12.261 17.155 1.00 92.00 271 VAL A C 1
ATOM 2015 O O . VAL A 1 271 ? -2.902 12.962 16.621 1.00 92.00 271 VAL A O 1
ATOM 2018 N N . ASP A 1 272 ? -3.849 12.179 18.486 1.00 91.31 272 ASP A N 1
ATOM 2019 C CA . ASP A 1 272 ? -2.990 12.974 19.379 1.00 91.31 272 ASP A CA 1
ATOM 2020 C C . ASP A 1 272 ? -1.508 12.602 19.234 1.00 91.31 272 ASP A C 1
ATOM 2022 O O . ASP A 1 272 ? -0.647 13.472 19.119 1.00 91.31 272 ASP A O 1
ATOM 2026 N N . VAL A 1 273 ? -1.199 11.304 19.173 1.00 92.31 273 VAL A N 1
ATOM 2027 C CA . VAL A 1 273 ? 0.168 10.827 18.899 1.00 92.31 273 VAL A CA 1
ATOM 2028 C C . VAL A 1 273 ? 0.556 11.145 17.455 1.00 92.31 273 VAL A C 1
ATOM 2030 O O . VAL A 1 273 ? 1.672 11.613 17.205 1.00 92.31 273 VAL A O 1
ATOM 2033 N N . GLY A 1 274 ? -0.393 10.964 16.532 1.00 91.62 274 GLY A N 1
ATOM 2034 C CA . GLY A 1 274 ? -0.282 11.285 15.114 1.00 91.62 274 GLY A CA 1
ATOM 2035 C C . GLY A 1 274 ? 0.081 12.742 14.828 1.00 91.62 274 GLY A C 1
ATOM 2036 O O . GLY A 1 274 ? 0.634 13.023 13.771 1.00 91.62 274 GLY A O 1
ATOM 2037 N N . LEU A 1 275 ? -0.151 13.671 15.758 1.00 91.75 275 LEU A N 1
ATOM 2038 C CA . LEU A 1 275 ? 0.299 15.056 15.627 1.00 91.75 275 LEU A CA 1
ATOM 2039 C C . LEU A 1 275 ? 1.825 15.180 15.726 1.00 91.75 275 LEU A C 1
ATOM 2041 O O . LEU A 1 275 ? 2.416 16.042 15.072 1.00 91.75 275 LEU A O 1
ATOM 2045 N N . PHE A 1 276 ? 2.476 14.327 16.525 1.00 89.44 276 PHE A N 1
ATOM 2046 C CA . PHE A 1 276 ? 3.909 14.389 16.837 1.00 89.44 276 PHE A CA 1
ATOM 2047 C C . PHE A 1 276 ? 4.734 13.380 16.036 1.00 89.44 276 PHE A C 1
ATOM 2049 O O . PHE A 1 276 ? 5.828 13.712 15.561 1.00 89.44 276 PHE A O 1
ATOM 2056 N N . LYS A 1 277 ? 4.211 12.174 15.818 1.00 88.25 277 LYS A N 1
ATOM 2057 C CA . LYS A 1 277 ? 4.906 11.093 15.116 1.00 88.25 277 LYS A CA 1
ATOM 2058 C C . LYS A 1 277 ? 3.897 10.213 14.389 1.00 88.25 277 LYS A C 1
ATOM 2060 O O . LYS A 1 277 ? 2.814 9.977 14.905 1.00 88.25 277 LYS A O 1
ATOM 2065 N N . ASN A 1 278 ? 4.267 9.701 13.215 1.00 89.50 278 ASN A N 1
ATOM 2066 C CA . ASN A 1 278 ? 3.410 8.754 12.518 1.00 89.50 278 ASN A CA 1
ATOM 2067 C C . ASN A 1 278 ? 3.270 7.484 13.372 1.00 89.50 278 ASN A C 1
ATOM 2069 O O . ASN A 1 278 ? 4.262 6.807 13.652 1.00 89.50 278 ASN A O 1
ATOM 2073 N N . CYS A 1 279 ? 2.041 7.214 13.798 1.00 92.19 279 CYS A N 1
ATOM 2074 C CA . CYS A 1 279 ? 1.634 6.030 14.544 1.00 92.19 279 CYS A CA 1
ATOM 2075 C C . CYS A 1 279 ? 0.519 5.258 13.824 1.00 92.19 279 CYS A C 1
ATOM 2077 O O . CYS A 1 279 ? -0.031 4.323 14.391 1.00 92.19 279 CYS A O 1
ATOM 2079 N N . PHE A 1 280 ? 0.155 5.642 12.603 1.00 94.06 280 PHE A N 1
ATOM 2080 C CA . PHE A 1 280 ? -0.980 5.044 11.906 1.00 94.06 280 PHE A CA 1
ATOM 2081 C C . PHE A 1 280 ? -0.564 3.801 11.118 1.00 94.06 280 PHE A C 1
ATOM 2083 O O . PHE A 1 280 ? -1.225 2.771 11.197 1.00 94.06 280 PHE A O 1
ATOM 2090 N N . GLY A 1 281 ? 0.536 3.904 10.376 1.00 92.06 281 GLY A N 1
ATOM 2091 C CA . GLY A 1 281 ? 0.976 2.919 9.389 1.00 92.06 281 GLY A CA 1
ATOM 2092 C C . GLY A 1 281 ? 1.872 3.567 8.343 1.00 92.06 281 GLY A C 1
ATOM 2093 O O . GLY A 1 281 ? 2.186 4.756 8.444 1.00 92.06 281 GLY A O 1
ATOM 2094 N N . ASP A 1 282 ? 2.250 2.805 7.330 1.00 91.06 282 ASP A N 1
ATOM 2095 C CA . ASP A 1 282 ? 2.841 3.319 6.094 1.00 91.06 282 ASP A CA 1
ATOM 2096 C C . ASP A 1 282 ? 1.833 3.205 4.937 1.00 91.06 282 ASP A C 1
ATOM 2098 O O . ASP A 1 282 ? 0.632 3.041 5.162 1.00 91.06 282 ASP A O 1
ATOM 2102 N N . ALA A 1 283 ? 2.295 3.311 3.693 1.00 90.69 283 ALA A N 1
ATOM 2103 C CA . ALA A 1 283 ? 1.439 3.198 2.522 1.00 90.69 283 ALA A CA 1
ATOM 2104 C C . ALA A 1 283 ? 0.901 1.779 2.274 1.00 90.69 283 ALA A C 1
ATOM 2106 O O . ALA A 1 283 ? -0.098 1.646 1.562 1.00 90.69 283 ALA A O 1
ATOM 2107 N N . ASN A 1 284 ? 1.513 0.742 2.854 1.00 96.06 284 ASN A N 1
ATOM 2108 C CA . ASN A 1 284 ? 1.094 -0.637 2.673 1.00 96.06 284 ASN A CA 1
ATOM 2109 C C . ASN A 1 284 ? -0.118 -0.935 3.565 1.00 96.06 284 ASN A C 1
ATOM 2111 O O . ASN A 1 284 ? -0.006 -1.289 4.740 1.00 96.06 284 ASN A O 1
ATOM 2115 N N . SER A 1 285 ? -1.301 -0.677 3.018 1.00 97.00 285 SER A N 1
ATOM 2116 C CA . SER A 1 285 ? -2.491 -0.418 3.820 1.00 97.00 285 SER A CA 1
ATOM 2117 C C . SER A 1 285 ? -3.766 -0.886 3.157 1.00 97.00 285 SER A C 1
ATOM 2119 O O . SER A 1 285 ? -3.916 -0.848 1.935 1.00 97.00 285 SER A O 1
ATOM 2121 N N . PHE A 1 286 ? -4.708 -1.311 3.989 1.00 98.69 286 PHE A N 1
ATOM 2122 C CA . PHE A 1 286 ? -5.938 -1.942 3.557 1.00 98.69 286 PHE A CA 1
ATOM 2123 C C . PHE A 1 286 ? -7.147 -1.082 3.920 1.00 98.69 286 PHE A C 1
ATOM 2125 O O . PHE A 1 286 ? -7.348 -0.705 5.071 1.00 98.69 286 PHE A O 1
ATOM 2132 N N . PHE A 1 287 ? -7.976 -0.772 2.932 1.00 98.62 287 PHE A N 1
ATOM 2133 C CA . PHE A 1 287 ? -9.131 0.103 3.078 1.00 98.62 287 PHE A CA 1
ATOM 2134 C C . PHE A 1 287 ? -10.404 -0.593 2.620 1.00 98.62 287 PHE A C 1
ATOM 2136 O O . PHE A 1 287 ? -10.451 -1.216 1.558 1.00 98.62 287 PHE A O 1
ATOM 2143 N N . ARG A 1 288 ? -11.504 -0.360 3.334 1.00 97.88 288 ARG A N 1
ATOM 2144 C CA . ARG A 1 288 ? -12.836 -0.467 2.740 1.00 97.88 288 ARG A CA 1
ATOM 2145 C C . ARG A 1 288 ? -12.917 0.542 1.596 1.00 97.88 288 ARG A C 1
ATOM 2147 O O . ARG A 1 288 ? -12.774 1.747 1.811 1.00 97.88 288 ARG A O 1
ATOM 2154 N N . ARG A 1 289 ? -13.170 0.072 0.370 1.00 97.81 289 ARG A N 1
ATOM 2155 C CA . ARG A 1 289 ? -13.115 0.925 -0.831 1.00 97.81 289 ARG A CA 1
ATOM 2156 C C . ARG A 1 289 ? -14.053 2.128 -0.728 1.00 97.81 289 ARG A C 1
ATOM 2158 O O . ARG A 1 289 ? -13.682 3.228 -1.120 1.00 97.81 289 ARG A O 1
ATOM 2165 N N . SER A 1 290 ? -15.252 1.939 -0.175 1.00 96.38 290 SER A N 1
ATOM 2166 C CA . SER A 1 290 ? -16.215 3.030 0.023 1.00 96.38 290 SER A CA 1
ATOM 2167 C C . SER A 1 290 ? -15.688 4.127 0.953 1.00 96.38 290 SER A C 1
ATOM 2169 O O . SER A 1 290 ? -15.901 5.298 0.660 1.00 96.38 290 SER A O 1
ATOM 2171 N N . ALA A 1 291 ? -14.969 3.768 2.022 1.00 97.62 291 ALA A N 1
ATOM 2172 C CA . ALA A 1 291 ? -14.368 4.729 2.945 1.00 97.62 291 ALA A CA 1
ATOM 2173 C C . ALA A 1 291 ? -13.249 5.526 2.260 1.00 97.62 291 ALA A C 1
ATOM 2175 O O . ALA A 1 291 ? -13.236 6.752 2.326 1.00 97.62 291 ALA A O 1
ATOM 2176 N N . PHE A 1 292 ? -12.363 4.848 1.520 1.00 98.38 292 PHE A N 1
ATOM 2177 C CA . PHE A 1 292 ? -11.300 5.512 0.756 1.00 98.38 292 PHE A CA 1
ATOM 2178 C C . PHE A 1 292 ? -11.857 6.534 -0.250 1.00 98.38 292 PHE A C 1
ATOM 2180 O O . PHE A 1 292 ? -11.373 7.664 -0.328 1.00 98.38 292 PHE A O 1
ATOM 2187 N N . LEU A 1 293 ? -12.906 6.160 -0.992 1.00 96.81 293 LEU A N 1
ATOM 2188 C CA . LEU A 1 293 ? -13.554 7.053 -1.955 1.00 96.81 293 LEU A CA 1
ATOM 2189 C C . LEU A 1 293 ? -14.266 8.227 -1.275 1.00 96.81 293 LEU A C 1
ATOM 2191 O O . LEU A 1 293 ? -14.164 9.352 -1.755 1.00 96.81 293 LEU A O 1
ATOM 2195 N N . ALA A 1 294 ? -14.946 7.990 -0.152 1.00 96.94 294 ALA A N 1
ATOM 2196 C CA . ALA A 1 294 ? -15.599 9.046 0.618 1.00 96.94 294 ALA A CA 1
ATOM 2197 C C . ALA A 1 294 ? -14.595 10.041 1.226 1.00 96.94 294 ALA A C 1
ATOM 2199 O O . ALA A 1 294 ? -14.909 11.218 1.374 1.00 96.94 294 ALA A O 1
ATOM 2200 N N . LEU A 1 295 ? -13.371 9.592 1.523 1.00 96.31 295 LEU A N 1
ATOM 2201 C CA . LEU A 1 295 ? -12.258 10.454 1.928 1.00 96.31 295 LEU A CA 1
ATOM 2202 C C . LEU A 1 295 ? -11.636 11.230 0.756 1.00 96.31 295 LEU A C 1
ATOM 2204 O O . LEU A 1 295 ? -10.756 12.054 0.984 1.00 96.31 295 LEU A O 1
ATOM 2208 N N . GLY A 1 296 ? -12.039 10.982 -0.492 1.00 96.56 296 GLY A N 1
ATOM 2209 C CA . GLY A 1 296 ? -11.445 11.620 -1.671 1.00 96.56 296 GLY A CA 1
ATOM 2210 C C . GLY A 1 296 ? -10.050 11.098 -2.038 1.00 96.56 296 GLY A C 1
ATOM 2211 O O . GLY A 1 296 ? -9.370 11.718 -2.849 1.00 96.56 296 GLY A O 1
ATOM 2212 N N . GLY A 1 297 ? -9.624 9.967 -1.464 1.00 96.62 297 GLY A N 1
ATOM 2213 C CA . GLY A 1 297 ? -8.322 9.350 -1.727 1.00 96.62 297 GLY A CA 1
ATOM 2214 C C . GLY A 1 297 ? -7.123 10.135 -1.188 1.00 96.62 297 GLY A C 1
ATOM 2215 O O . GLY A 1 297 ? -7.255 10.948 -0.272 1.00 96.62 297 GLY A O 1
ATOM 2216 N N . TYR A 1 298 ? -5.932 9.864 -1.721 1.00 96.94 298 TYR A N 1
ATOM 2217 C CA . TYR A 1 298 ? -4.702 10.574 -1.367 1.00 96.94 298 TYR A CA 1
ATOM 2218 C C . TYR A 1 298 ? -4.708 11.996 -1.938 1.00 96.94 298 TYR A C 1
ATOM 2220 O O . TYR A 1 298 ? -5.216 12.235 -3.031 1.00 96.94 298 TYR A O 1
ATOM 2228 N N . SER A 1 299 ? -4.079 12.942 -1.241 1.00 95.31 299 SER A N 1
ATOM 2229 C CA . SER A 1 299 ? -3.728 14.224 -1.859 1.00 95.31 299 SER A CA 1
ATOM 2230 C C . SER A 1 299 ? -2.694 13.999 -2.973 1.00 95.31 299 SER A C 1
ATOM 2232 O O . SER A 1 299 ? -1.889 13.069 -2.911 1.00 95.31 299 SER A O 1
ATOM 2234 N N . GLU A 1 300 ? -2.691 14.845 -4.001 1.00 95.25 300 GLU A N 1
ATOM 2235 C CA . GLU A 1 300 ? -1.880 14.639 -5.216 1.00 95.25 300 GLU A CA 1
ATOM 2236 C C . GLU A 1 300 ? -0.686 15.602 -5.316 1.00 95.25 300 GLU A C 1
ATOM 2238 O O . GLU A 1 300 ? -0.203 15.920 -6.404 1.00 95.25 300 GLU A O 1
ATOM 2243 N N . ASP A 1 301 ? -0.191 16.088 -4.174 1.00 92.38 301 ASP A N 1
ATOM 2244 C CA . ASP A 1 301 ? 0.966 16.978 -4.160 1.00 92.38 301 ASP A CA 1
ATOM 2245 C C . ASP A 1 301 ? 2.213 16.287 -4.707 1.00 92.38 301 ASP A C 1
ATOM 2247 O O . ASP A 1 301 ? 2.618 15.211 -4.259 1.00 92.38 301 ASP A O 1
ATOM 2251 N N . ARG A 1 302 ? 2.876 16.961 -5.644 1.00 90.81 302 ARG A N 1
ATOM 2252 C CA . ARG A 1 302 ? 4.117 16.477 -6.246 1.00 90.81 302 ARG A CA 1
ATOM 2253 C C . ARG A 1 302 ? 5.294 16.699 -5.297 1.00 90.81 302 ARG A C 1
ATOM 2255 O O . ARG A 1 302 ? 5.363 17.711 -4.601 1.00 90.81 302 ARG A O 1
ATOM 2262 N N . GLN A 1 303 ? 6.267 15.789 -5.341 1.00 86.19 303 GLN A N 1
ATOM 2263 C CA . GLN A 1 303 ? 7.554 15.881 -4.624 1.00 86.19 303 GLN A CA 1
ATOM 2264 C C . GLN A 1 303 ? 7.456 15.934 -3.090 1.00 86.19 303 GLN A C 1
ATOM 2266 O O . GLN A 1 303 ? 8.419 16.322 -2.424 1.00 86.19 303 GLN A O 1
ATOM 2271 N N . LEU A 1 304 ? 6.318 15.537 -2.521 1.00 87.75 304 LEU A N 1
ATOM 2272 C CA . LEU A 1 304 ? 6.115 15.410 -1.081 1.00 87.75 304 LEU A CA 1
ATOM 2273 C C . LEU A 1 304 ? 5.795 13.956 -0.739 1.00 87.75 304 LEU A C 1
ATOM 2275 O O . LEU A 1 304 ? 5.080 13.298 -1.490 1.00 87.75 304 LEU A O 1
ATOM 2279 N N . GLY A 1 305 ? 6.297 13.489 0.403 1.00 88.38 305 GLY A N 1
ATOM 2280 C CA . GLY A 1 305 ? 5.807 12.262 1.032 1.00 88.38 305 GLY A CA 1
ATOM 2281 C C . GLY A 1 305 ? 4.666 12.555 2.009 1.00 88.38 305 GLY A C 1
ATOM 2282 O O . GLY A 1 305 ? 4.151 13.678 2.052 1.00 88.38 305 GLY A O 1
ATOM 2283 N N . TYR A 1 306 ? 4.344 11.568 2.845 1.00 92.38 306 TYR A N 1
ATOM 2284 C CA . TYR A 1 306 ? 3.377 11.635 3.954 1.00 92.38 306 TYR A CA 1
ATOM 2285 C C . TYR A 1 306 ? 1.907 11.833 3.537 1.00 92.38 306 TYR A C 1
ATOM 2287 O O . TYR A 1 306 ? 1.092 12.321 4.323 1.00 92.38 306 TYR A O 1
ATOM 2295 N N . GLU A 1 307 ? 1.554 11.455 2.307 1.00 93.69 307 GLU A N 1
ATOM 2296 C CA . GLU A 1 307 ? 0.167 11.343 1.838 1.00 93.69 307 GLU A CA 1
ATOM 2297 C C . GLU A 1 307 ? -0.658 10.334 2.640 1.00 93.69 307 GLU A C 1
ATOM 2299 O O . GLU A 1 307 ? -1.852 10.536 2.847 1.00 93.69 307 GLU A O 1
ATOM 2304 N N . ASP A 1 308 ? -0.015 9.256 3.083 1.00 94.31 308 ASP A N 1
ATOM 2305 C CA . ASP A 1 308 ? -0.571 8.193 3.910 1.00 94.31 308 ASP A CA 1
ATOM 2306 C C . ASP A 1 308 ? -0.934 8.725 5.296 1.00 94.31 308 ASP A C 1
ATOM 2308 O O . ASP A 1 308 ? -2.084 8.636 5.717 1.00 94.31 308 ASP A O 1
ATOM 2312 N N . TRP A 1 309 ? 0.003 9.401 5.958 1.00 94.88 309 TRP A N 1
ATOM 2313 C CA . TRP A 1 309 ? -0.214 10.032 7.257 1.00 94.88 309 TRP A CA 1
ATOM 2314 C C . TRP A 1 309 ? -1.337 11.079 7.212 1.00 94.88 309 TRP A C 1
ATOM 2316 O O . TRP A 1 309 ? -2.211 11.100 8.086 1.00 94.88 309 TRP A O 1
ATOM 2326 N N . GLU A 1 310 ? -1.362 11.928 6.182 1.00 95.69 310 GLU A N 1
ATOM 2327 C CA . GLU A 1 310 ? -2.453 12.885 5.976 1.00 95.69 310 GLU A CA 1
ATOM 2328 C C . GLU A 1 310 ? -3.799 12.166 5.789 1.00 95.69 310 GLU A C 1
ATOM 2330 O O . GLU A 1 310 ? -4.788 12.535 6.425 1.00 95.69 310 GLU A O 1
ATOM 2335 N N . LEU A 1 311 ? -3.850 11.120 4.956 1.00 96.88 311 LEU A N 1
ATOM 2336 C CA . LEU A 1 311 ? -5.063 10.334 4.722 1.00 96.88 311 LEU A CA 1
ATOM 2337 C C . LEU A 1 311 ? -5.565 9.652 6.002 1.00 96.88 311 LEU A C 1
ATOM 2339 O O . LEU A 1 311 ? -6.754 9.747 6.298 1.00 96.88 311 LEU A O 1
ATOM 2343 N N . TYR A 1 312 ? -4.689 9.024 6.787 1.00 97.44 312 TYR A N 1
ATOM 2344 C CA . TYR A 1 312 ? -5.067 8.380 8.049 1.00 97.44 312 TYR A CA 1
ATOM 2345 C C . TYR A 1 312 ? -5.578 9.374 9.081 1.00 97.44 312 TYR A C 1
ATOM 2347 O O . TYR A 1 312 ? -6.568 9.105 9.761 1.00 97.44 312 TYR A O 1
ATOM 2355 N N . THR A 1 313 ? -4.957 10.551 9.154 1.00 95.94 313 THR A N 1
ATOM 2356 C CA . THR A 1 313 ? -5.436 11.624 10.027 1.00 95.94 313 THR A CA 1
ATOM 2357 C C . THR A 1 313 ? -6.846 12.057 9.616 1.00 95.94 313 THR A C 1
ATOM 2359 O O . THR A 1 313 ? -7.731 12.162 10.466 1.00 95.94 313 THR A O 1
ATOM 2362 N N . ARG A 1 314 ? -7.093 12.258 8.312 1.00 95.88 314 ARG A N 1
ATOM 2363 C CA . ARG A 1 314 ? -8.434 12.591 7.804 1.00 95.88 314 ARG A CA 1
ATOM 2364 C C . ARG A 1 314 ? -9.440 11.473 8.063 1.00 95.88 314 ARG A C 1
ATOM 2366 O O . ARG A 1 314 ? -10.563 11.774 8.453 1.00 95.88 314 ARG A O 1
ATOM 2373 N N . ALA A 1 315 ? -9.041 10.211 7.903 1.00 96.50 315 ALA A N 1
ATOM 2374 C CA . ALA A 1 315 ? -9.884 9.056 8.192 1.00 96.50 315 ALA A CA 1
ATOM 2375 C C . ALA A 1 315 ? -10.331 9.039 9.661 1.00 96.50 315 ALA A C 1
ATOM 2377 O O . ALA A 1 315 ? -11.530 9.007 9.934 1.00 96.50 315 ALA A O 1
ATOM 2378 N N . ALA A 1 316 ? -9.379 9.153 10.591 1.00 94.44 316 ALA A N 1
ATOM 2379 C CA . ALA A 1 316 ? -9.665 9.178 12.022 1.00 94.44 316 ALA A CA 1
ATOM 2380 C C . ALA A 1 316 ? -10.559 10.371 12.402 1.00 94.44 316 ALA A C 1
ATOM 2382 O O . ALA A 1 316 ? -11.529 10.218 13.142 1.00 94.44 316 ALA A O 1
ATOM 2383 N N . TYR A 1 317 ? -10.305 11.556 11.839 1.00 93.62 317 TYR A N 1
ATOM 2384 C CA . TYR A 1 317 ? -11.147 12.728 12.079 1.00 93.62 317 TYR A CA 1
ATOM 2385 C C . TYR A 1 317 ? -12.552 12.622 11.484 1.00 93.62 317 TYR A C 1
ATOM 2387 O O . TYR A 1 317 ? -13.496 13.153 12.074 1.00 93.62 317 TYR A O 1
ATOM 2395 N N . ALA A 1 318 ? -12.713 11.943 10.352 1.00 93.94 318 ALA A N 1
ATOM 2396 C CA . ALA A 1 318 ? -14.013 11.665 9.751 1.00 93.94 318 ALA A CA 1
ATOM 2397 C C . ALA A 1 318 ? -14.794 10.550 10.478 1.00 93.94 318 ALA A C 1
ATOM 2399 O O . ALA A 1 318 ? -15.915 10.247 10.079 1.00 93.94 318 ALA A O 1
ATOM 2400 N N . GLY A 1 319 ? -14.235 9.964 11.545 1.00 94.50 319 GLY A N 1
ATOM 2401 C CA . GLY A 1 319 ? -14.888 8.930 12.349 1.00 94.50 319 GLY A CA 1
ATOM 2402 C C . GLY A 1 319 ? -14.738 7.512 11.797 1.00 94.50 319 GLY A C 1
ATOM 2403 O O . GLY A 1 319 ? -15.406 6.606 12.290 1.00 94.50 319 GLY A O 1
ATOM 2404 N N . TYR A 1 320 ? -13.874 7.298 10.800 1.00 97.31 320 TYR A N 1
ATOM 2405 C CA . TYR A 1 320 ? -13.571 5.955 10.310 1.00 97.31 320 TYR A CA 1
ATOM 2406 C C . TYR A 1 320 ? -12.717 5.182 11.310 1.00 97.31 320 TYR A C 1
ATOM 2408 O O . TYR A 1 320 ? -11.819 5.731 11.956 1.00 97.31 320 TYR A O 1
ATOM 2416 N N . THR A 1 321 ? -12.968 3.878 11.398 1.00 96.25 321 THR A N 1
ATOM 2417 C CA . THR A 1 321 ? -12.261 3.018 12.347 1.00 96.25 321 THR A CA 1
ATOM 2418 C C . THR A 1 321 ? -10.951 2.527 11.736 1.00 96.25 321 THR A C 1
ATOM 2420 O O . THR A 1 321 ? -10.965 1.714 10.808 1.00 96.25 321 THR A O 1
ATOM 2423 N N . LEU A 1 322 ? -9.826 3.014 12.274 1.00 96.62 322 LEU A N 1
ATOM 2424 C CA . LEU A 1 322 ? -8.473 2.634 11.859 1.00 96.62 322 LEU A CA 1
ATOM 2425 C C . LEU A 1 322 ? -7.840 1.665 12.865 1.00 96.62 322 LEU A C 1
ATOM 2427 O O . LEU A 1 322 ? -7.621 2.029 14.023 1.00 96.62 322 LEU A O 1
ATOM 2431 N N . GLN A 1 323 ? -7.546 0.443 12.422 1.00 95.50 323 GLN A N 1
ATOM 2432 C CA . GLN A 1 323 ? -7.045 -0.655 13.253 1.00 95.50 323 GLN A CA 1
ATOM 2433 C C . GLN A 1 323 ? -5.679 -1.154 12.785 1.00 95.50 323 GLN A C 1
ATOM 2435 O O . GLN A 1 323 ? -5.311 -1.015 11.622 1.00 95.50 323 GLN A O 1
ATOM 2440 N N . VAL A 1 324 ? -4.942 -1.768 13.710 1.00 95.88 324 VAL A N 1
ATOM 2441 C CA . VAL A 1 324 ? -3.642 -2.383 13.438 1.00 95.88 324 VAL A CA 1
ATOM 2442 C C . VAL A 1 324 ? -3.784 -3.887 13.601 1.00 95.88 324 VAL A C 1
ATOM 2444 O O . VAL A 1 324 ? -4.153 -4.359 14.677 1.00 95.88 324 VAL A O 1
ATOM 2447 N N . VAL A 1 325 ? -3.472 -4.642 12.553 1.00 95.12 325 VAL A N 1
ATOM 2448 C CA . VAL A 1 325 ? -3.283 -6.088 12.659 1.00 95.12 325 VAL A CA 1
ATOM 2449 C C . VAL A 1 325 ? -1.949 -6.323 13.377 1.00 95.12 325 VAL A C 1
ATOM 2451 O O . VAL A 1 325 ? -0.911 -5.884 12.870 1.00 95.12 325 VAL A O 1
ATOM 2454 N N . PRO A 1 326 ? -1.930 -6.988 14.548 1.00 91.50 326 PRO A N 1
ATOM 2455 C CA . PRO A 1 326 ? -0.741 -7.110 15.392 1.00 91.50 326 PRO A CA 1
ATOM 2456 C C . PRO A 1 326 ? 0.240 -8.181 14.883 1.00 91.50 326 PRO A C 1
ATOM 2458 O O . PRO A 1 326 ? 0.907 -8.855 15.662 1.00 91.50 326 PRO A O 1
ATOM 2461 N N . GLU A 1 327 ? 0.345 -8.330 13.566 1.00 87.56 327 GLU A N 1
ATOM 2462 C CA . GLU A 1 327 ? 1.227 -9.268 12.887 1.00 87.56 327 GLU A CA 1
ATOM 2463 C C . GLU A 1 327 ? 2.034 -8.528 11.825 1.00 87.56 327 GLU A C 1
ATOM 2465 O O . GLU A 1 327 ? 1.559 -7.567 11.219 1.00 87.56 327 GLU A O 1
ATOM 2470 N N . ALA A 1 328 ? 3.264 -8.980 11.586 1.00 90.75 328 ALA A N 1
ATOM 2471 C CA . ALA A 1 328 ? 4.026 -8.518 10.439 1.00 90.75 328 ALA A CA 1
ATOM 2472 C C . ALA A 1 328 ? 3.478 -9.187 9.176 1.00 90.75 328 ALA A C 1
ATOM 2474 O O . ALA A 1 328 ? 3.687 -10.391 9.013 1.00 90.75 328 ALA A O 1
ATOM 2475 N N . LEU A 1 329 ? 2.790 -8.440 8.307 1.00 94.12 329 LEU A N 1
ATOM 2476 C CA . LEU A 1 329 ? 2.115 -9.007 7.128 1.00 94.12 329 LEU A CA 1
ATOM 2477 C C . LEU A 1 329 ? 2.906 -8.877 5.823 1.00 94.12 329 LEU A C 1
ATOM 2479 O O . LEU A 1 329 ? 2.624 -9.590 4.870 1.00 94.12 329 LEU A O 1
ATOM 2483 N N . TYR A 1 330 ? 3.933 -8.038 5.777 1.00 94.50 330 TYR A N 1
ATOM 2484 C CA . TYR A 1 330 ? 4.732 -7.818 4.574 1.00 94.50 330 TYR A CA 1
ATOM 2485 C C . TYR A 1 330 ? 6.179 -7.493 4.936 1.00 94.50 330 TYR A C 1
ATOM 2487 O O . TYR A 1 330 ? 6.529 -7.254 6.099 1.00 94.50 330 TYR A O 1
ATOM 2495 N N . HIS A 1 331 ? 7.024 -7.524 3.914 1.00 92.19 331 HIS A N 1
ATOM 2496 C CA . HIS A 1 331 ? 8.414 -7.122 3.975 1.00 92.19 331 HIS A CA 1
ATOM 2497 C C . HIS A 1 331 ? 8.581 -5.723 3.389 1.00 92.19 331 HIS A C 1
ATOM 2499 O O . HIS A 1 331 ? 8.367 -5.531 2.191 1.00 92.19 331 HIS A O 1
ATOM 2505 N N . TYR A 1 332 ? 9.002 -4.771 4.220 1.00 89.88 332 TYR A N 1
ATOM 2506 C CA . TYR A 1 332 ? 9.286 -3.398 3.813 1.00 89.88 332 TYR A CA 1
ATOM 2507 C C . TYR A 1 332 ? 10.747 -3.215 3.452 1.00 89.88 332 TYR A C 1
ATOM 2509 O O . TYR A 1 332 ? 11.646 -3.544 4.238 1.00 89.88 332 TYR A O 1
ATOM 2517 N N . ARG A 1 333 ? 10.998 -2.653 2.271 1.00 88.06 333 ARG A N 1
ATOM 2518 C CA . ARG A 1 333 ? 12.346 -2.572 1.716 1.00 88.06 333 ARG A CA 1
ATOM 2519 C C . ARG A 1 333 ? 12.995 -1.210 1.908 1.00 88.06 333 ARG A C 1
ATOM 2521 O O . ARG A 1 333 ? 12.480 -0.167 1.522 1.00 88.06 333 ARG A O 1
ATOM 2528 N N . PHE A 1 334 ? 14.227 -1.233 2.409 1.00 79.00 334 PHE A N 1
ATOM 2529 C CA . PHE A 1 334 ? 15.110 -0.073 2.383 1.00 79.00 334 PHE A CA 1
ATOM 2530 C C . PHE A 1 334 ? 16.131 -0.172 1.253 1.00 79.00 334 PHE A C 1
ATOM 2532 O O . PHE A 1 334 ? 16.953 -1.093 1.198 1.00 79.00 334 PHE A O 1
ATOM 2539 N N . THR A 1 335 ? 16.148 0.850 0.398 1.00 71.81 335 THR A N 1
ATOM 2540 C CA . THR A 1 335 ? 17.160 1.043 -0.644 1.00 71.81 335 THR A CA 1
ATOM 2541 C C . THR A 1 335 ? 17.923 2.354 -0.415 1.00 71.81 335 THR A C 1
ATOM 2543 O O . THR A 1 335 ? 17.599 3.179 0.452 1.00 71.81 335 THR A O 1
ATOM 2546 N N . ALA A 1 336 ? 19.011 2.559 -1.162 1.00 66.25 336 ALA A N 1
ATOM 2547 C CA . ALA A 1 336 ? 19.742 3.826 -1.127 1.00 66.25 336 ALA A CA 1
ATOM 2548 C C . ALA A 1 336 ? 18.874 5.000 -1.624 1.00 66.25 336 ALA A C 1
ATOM 2550 O O . ALA A 1 336 ? 18.991 6.098 -1.089 1.00 66.25 336 ALA A O 1
ATOM 2551 N N . GLY A 1 337 ? 17.971 4.738 -2.576 1.00 63.88 337 GLY A N 1
ATOM 2552 C CA . GLY A 1 337 ? 17.082 5.721 -3.198 1.00 63.88 337 GLY A CA 1
ATOM 2553 C C . GLY A 1 337 ? 15.683 5.830 -2.584 1.00 63.88 337 GLY A C 1
ATOM 2554 O O . GLY A 1 337 ? 14.821 6.436 -3.210 1.00 63.88 337 GLY A O 1
ATOM 2555 N N . SER A 1 338 ? 15.426 5.245 -1.405 1.00 67.94 338 SER A N 1
ATOM 2556 C CA . SER A 1 338 ? 14.105 5.313 -0.761 1.00 67.94 338 SER A CA 1
ATOM 2557 C C . SER A 1 338 ? 13.618 6.759 -0.628 1.00 67.94 338 SER A C 1
ATOM 2559 O O . SER A 1 338 ? 14.351 7.623 -0.143 1.00 67.94 338 SER A O 1
ATOM 2561 N N . MET A 1 339 ? 12.355 7.003 -0.989 1.00 69.62 339 MET A N 1
ATOM 2562 C CA . MET A 1 339 ? 11.766 8.346 -1.070 1.00 69.62 339 MET A CA 1
ATOM 2563 C C . MET A 1 339 ? 11.886 9.157 0.228 1.00 69.62 339 MET A C 1
ATOM 2565 O O . MET A 1 339 ? 12.109 10.368 0.193 1.00 69.62 339 MET A O 1
ATOM 2569 N N . GLN A 1 340 ? 11.833 8.486 1.382 1.00 62.47 340 GLN A N 1
ATOM 2570 C CA . GLN A 1 340 ? 12.040 9.109 2.694 1.00 62.47 340 GLN A CA 1
ATOM 2571 C C . GLN A 1 340 ? 13.372 9.876 2.804 1.00 62.47 340 GLN A C 1
ATOM 2573 O O . GLN A 1 340 ? 13.477 10.796 3.610 1.00 62.47 340 GLN A O 1
ATOM 2578 N N . LYS A 1 341 ? 14.381 9.523 1.996 1.00 62.12 341 LYS A N 1
ATOM 2579 C CA . LYS A 1 341 ? 15.693 10.185 1.956 1.00 62.12 341 LYS A CA 1
ATOM 2580 C C . LYS A 1 341 ? 15.767 11.332 0.945 1.00 62.12 341 LYS A C 1
ATOM 2582 O O . LYS A 1 341 ? 16.659 12.164 1.062 1.00 62.12 341 LYS A O 1
ATOM 2587 N N . SER A 1 342 ? 14.873 11.371 -0.045 1.00 66.88 342 SER A N 1
ATOM 2588 C CA . SER A 1 342 ? 14.921 12.331 -1.156 1.00 66.88 342 SER A CA 1
ATOM 2589 C C . SER A 1 342 ? 13.901 13.465 -1.038 1.00 66.88 342 SER A C 1
ATOM 2591 O O . SER A 1 342 ? 14.073 14.507 -1.667 1.00 66.88 342 SER A O 1
ATOM 2593 N N . THR A 1 343 ? 12.834 13.293 -0.253 1.00 77.38 343 THR A N 1
ATOM 2594 C CA . THR A 1 343 ? 11.826 14.345 -0.035 1.00 77.38 343 THR A CA 1
ATOM 2595 C C . THR A 1 343 ? 12.199 15.286 1.107 1.00 77.38 343 THR A C 1
ATOM 2597 O O . THR A 1 343 ? 12.822 14.890 2.090 1.00 77.38 343 THR A O 1
ATOM 2600 N N . SER A 1 344 ? 11.755 16.543 1.024 1.00 84.62 344 SER A N 1
ATOM 2601 C CA . SER A 1 344 ? 11.917 17.505 2.118 1.00 84.62 344 SER A CA 1
ATOM 2602 C C . SER A 1 344 ? 11.075 17.089 3.328 1.00 84.62 344 SER A C 1
ATOM 2604 O O . SER A 1 344 ? 9.842 17.107 3.264 1.00 84.62 344 SER A O 1
ATOM 2606 N N . TYR A 1 345 ? 11.741 16.765 4.442 1.00 84.81 345 TYR A N 1
ATOM 2607 C CA . TYR A 1 345 ? 11.079 16.418 5.703 1.00 84.81 345 TYR A CA 1
ATOM 2608 C C . TYR A 1 345 ? 10.119 17.522 6.164 1.00 84.81 345 TYR A C 1
ATOM 2610 O O . TYR A 1 345 ? 8.960 17.246 6.454 1.00 84.81 345 TYR A O 1
ATOM 2618 N N . SER A 1 346 ? 10.559 18.785 6.175 1.00 86.31 346 SER A N 1
ATOM 2619 C CA . SER A 1 346 ? 9.744 19.908 6.660 1.00 86.31 346 SER A CA 1
ATOM 2620 C C . SER A 1 346 ? 8.506 20.155 5.795 1.00 86.31 346 SER A C 1
ATOM 2622 O O . SER A 1 346 ? 7.422 20.386 6.330 1.00 86.31 346 SER A O 1
ATOM 2624 N N . ARG A 1 347 ? 8.625 20.067 4.462 1.00 88.69 347 ARG A N 1
ATOM 2625 C CA . ARG A 1 347 ? 7.475 20.226 3.556 1.00 88.69 347 ARG A CA 1
ATOM 2626 C C . ARG A 1 347 ? 6.510 19.044 3.639 1.00 88.69 347 ARG A C 1
ATOM 2628 O O . ARG A 1 347 ? 5.307 19.268 3.726 1.00 88.69 347 ARG A O 1
ATOM 2635 N N . SER A 1 348 ? 7.021 17.813 3.667 1.00 89.38 348 SER A N 1
ATOM 2636 C CA . SER A 1 348 ? 6.184 16.613 3.824 1.00 89.38 348 SER A CA 1
ATOM 2637 C C . SER A 1 348 ? 5.495 16.614 5.189 1.00 89.38 348 SER A C 1
ATOM 2639 O O . SER A 1 348 ? 4.322 16.281 5.307 1.00 89.38 348 SER A O 1
ATOM 2641 N N . ARG A 1 349 ? 6.169 17.102 6.237 1.00 90.25 349 ARG A N 1
ATOM 2642 C CA . ARG A 1 349 ? 5.552 17.251 7.554 1.00 90.25 349 ARG A CA 1
ATOM 2643 C C . ARG A 1 349 ? 4.414 18.271 7.558 1.00 90.25 349 ARG A C 1
ATOM 2645 O O . ARG A 1 349 ? 3.389 18.006 8.173 1.00 90.25 349 ARG A O 1
ATOM 2652 N N . LYS A 1 350 ? 4.540 19.393 6.838 1.00 90.94 350 LYS A N 1
ATOM 2653 C CA . LYS A 1 350 ? 3.424 20.343 6.665 1.00 90.94 350 LYS A CA 1
ATOM 2654 C C . LYS A 1 350 ? 2.204 19.687 6.018 1.00 90.94 350 LYS A C 1
ATOM 2656 O O . LYS A 1 350 ? 1.094 20.001 6.421 1.00 90.94 350 LYS A O 1
ATOM 2661 N N . ARG A 1 351 ? 2.403 18.768 5.065 1.00 92.69 351 ARG A N 1
ATOM 2662 C CA . ARG A 1 351 ? 1.319 17.972 4.467 1.00 92.69 351 ARG A CA 1
ATOM 2663 C C . ARG A 1 351 ? 0.596 17.118 5.506 1.00 92.69 351 ARG A C 1
ATOM 2665 O O . ARG A 1 351 ? -0.611 17.251 5.651 1.00 92.69 351 ARG A O 1
ATOM 2672 N N . ALA A 1 352 ? 1.333 16.326 6.285 1.00 91.00 352 ALA A N 1
ATOM 2673 C CA . ALA A 1 352 ? 0.744 15.516 7.355 1.00 91.00 352 ALA A CA 1
ATOM 2674 C C . ALA A 1 352 ? -0.037 16.358 8.384 1.00 91.00 352 ALA A C 1
ATOM 2676 O O . ALA A 1 352 ? -1.035 15.903 8.934 1.00 91.00 352 ALA A O 1
ATOM 2677 N N . LEU A 1 353 ? 0.397 17.602 8.624 1.00 92.12 353 LEU A N 1
ATOM 2678 C CA . LEU A 1 353 ? -0.249 18.516 9.566 1.00 92.12 353 LEU A CA 1
ATOM 2679 C C . LEU A 1 353 ? -1.530 19.187 9.033 1.00 92.12 353 LEU A C 1
ATOM 2681 O O . LEU A 1 353 ? -2.281 19.726 9.846 1.00 92.12 353 LEU A O 1
ATOM 2685 N N . ARG A 1 354 ? -1.822 19.147 7.722 1.00 91.00 354 ARG A N 1
ATOM 2686 C CA . ARG A 1 354 ? -2.961 19.885 7.132 1.00 91.00 354 ARG A CA 1
ATOM 2687 C C . ARG A 1 354 ? -4.291 19.535 7.773 1.00 91.00 354 ARG A C 1
ATOM 2689 O O . ARG A 1 354 ? -5.007 20.429 8.215 1.00 91.00 354 ARG A O 1
ATOM 2696 N N . ALA A 1 355 ? -4.556 18.239 7.916 1.00 89.69 355 ALA A N 1
ATOM 2697 C CA . ALA A 1 355 ? -5.786 17.728 8.510 1.00 89.69 355 ALA A CA 1
ATOM 2698 C C . ALA A 1 355 ? -5.995 18.193 9.966 1.00 89.69 355 ALA A C 1
ATOM 2700 O O . ALA A 1 355 ? -7.132 18.326 10.411 1.00 89.69 355 ALA A O 1
ATOM 2701 N N . TYR A 1 356 ? -4.911 18.474 10.700 1.00 90.94 356 TYR A N 1
ATOM 2702 C CA . TYR A 1 356 ? -4.978 19.074 12.035 1.00 90.94 356 TYR A CA 1
ATOM 2703 C C . TYR A 1 356 ? -5.281 20.572 11.939 1.00 90.94 356 TYR A C 1
ATOM 2705 O O . TYR A 1 356 ? -6.187 21.068 12.603 1.00 90.94 356 TYR A O 1
ATOM 2713 N N . THR A 1 357 ? -4.546 21.298 11.092 1.00 88.00 357 THR A N 1
ATOM 2714 C CA . THR A 1 357 ? -4.679 22.757 10.966 1.00 88.00 357 THR A CA 1
ATOM 2715 C C . THR A 1 357 ? -6.024 23.195 10.392 1.00 88.00 357 THR A C 1
ATOM 2717 O O . THR A 1 357 ? -6.573 24.191 10.850 1.00 88.00 357 THR A O 1
ATOM 2720 N N . GLU A 1 358 ? -6.598 22.437 9.457 1.00 84.44 358 GLU A N 1
ATOM 2721 C CA . GLU A 1 358 ? -7.919 22.711 8.873 1.00 84.44 358 GLU A CA 1
ATOM 2722 C C . GLU A 1 358 ? -9.047 22.637 9.910 1.00 84.44 358 GLU A C 1
ATOM 2724 O O . GLU A 1 358 ? -10.075 23.283 9.744 1.00 84.44 358 GLU A O 1
ATOM 2729 N N . ARG A 1 359 ? -8.855 21.903 11.013 1.00 76.12 359 ARG A N 1
ATOM 2730 C CA . ARG A 1 359 ? -9.816 21.859 12.124 1.00 76.12 359 ARG A CA 1
ATOM 2731 C C . ARG A 1 359 ? -9.632 22.966 13.156 1.00 76.12 359 ARG A C 1
ATOM 2733 O O . ARG A 1 359 ? -10.557 23.235 13.915 1.00 76.12 359 ARG A O 1
ATOM 2740 N N . LEU A 1 360 ? -8.481 23.637 13.188 1.00 71.75 360 LEU A N 1
ATOM 2741 C CA . LEU A 1 360 ? -8.184 24.718 14.138 1.00 71.75 360 LEU A CA 1
ATOM 2742 C C . LEU A 1 360 ? -8.781 26.078 13.711 1.00 71.75 360 LEU A C 1
ATOM 2744 O O . LEU A 1 360 ? -8.289 27.127 14.118 1.00 71.75 360 LEU A O 1
ATOM 2748 N N . GLN A 1 361 ? -9.865 26.085 12.926 1.00 57.50 361 GLN A N 1
ATOM 2749 C CA . GLN A 1 361 ? -10.518 27.265 12.331 1.00 57.50 361 GLN A CA 1
ATOM 2750 C C . GLN A 1 361 ? -11.142 28.279 13.319 1.00 57.50 361 GLN A C 1
ATOM 2752 O O . GLN A 1 361 ? -11.911 29.139 12.906 1.00 57.50 361 GLN A O 1
ATOM 2757 N N . TRP A 1 362 ? -10.769 28.279 14.602 1.00 52.44 362 TRP A N 1
ATOM 2758 C CA . TRP A 1 362 ? -10.961 29.454 15.463 1.00 52.44 362 TRP A CA 1
ATOM 2759 C C . TRP A 1 362 ? -9.975 30.593 15.122 1.00 52.44 362 TRP A C 1
ATOM 2761 O O . TRP A 1 362 ? -10.212 31.734 15.497 1.00 52.44 362 TRP A O 1
ATOM 2771 N N . ALA A 1 363 ? -8.900 30.311 14.372 1.00 46.62 363 ALA A N 1
ATOM 2772 C CA . ALA A 1 363 ? -7.869 31.287 13.995 1.00 46.62 363 ALA A CA 1
ATOM 2773 C C . ALA A 1 363 ? -8.101 32.007 12.646 1.00 46.62 363 ALA A C 1
ATOM 2775 O O . ALA A 1 363 ? -7.327 32.890 12.290 1.00 46.62 363 ALA A O 1
ATOM 2776 N N . GLN A 1 364 ? -9.131 31.634 11.874 1.00 44.94 364 GLN A N 1
ATOM 2777 C CA . GLN A 1 364 ? -9.472 32.294 10.598 1.00 44.94 364 GLN A CA 1
ATOM 2778 C C . GLN A 1 364 ? -10.656 33.269 10.705 1.00 44.94 364 GLN A C 1
ATOM 2780 O O . GLN A 1 364 ? -11.008 33.908 9.718 1.00 44.94 364 GLN A O 1
ATOM 2785 N N . ALA A 1 365 ? -11.256 33.391 11.891 1.00 44.62 365 ALA A N 1
ATOM 2786 C CA . ALA A 1 365 ? -12.408 34.250 12.169 1.00 44.62 365 ALA A CA 1
ATOM 2787 C C . ALA A 1 365 ? -12.054 35.439 13.088 1.00 44.62 365 ALA A C 1
ATOM 2789 O O . ALA A 1 365 ? -12.868 35.826 13.925 1.00 44.62 365 ALA A O 1
ATOM 2790 N N . GLY A 1 366 ? -10.830 35.969 12.964 1.00 40.56 366 GLY A N 1
ATOM 2791 C CA . GLY A 1 366 ? -10.356 37.158 13.681 1.00 40.56 366 GLY A CA 1
ATOM 2792 C C . GLY A 1 366 ? -10.320 38.379 12.783 1.00 40.56 366 GLY A C 1
ATOM 2793 O O . GLY A 1 366 ? -9.533 38.329 11.811 1.00 40.56 366 GLY A O 1
#

Solvent-accessible surface area (backbone atoms only — not comparable to full-atom values): 21800 Å² total; per-residue (Å²): 138,80,83,81,80,84,81,82,85,79,87,76,88,78,80,88,73,76,95,83,76,77,83,75,85,81,84,72,57,72,68,60,51,51,54,50,51,57,52,46,55,55,52,56,52,34,68,75,65,78,50,91,74,83,79,85,60,79,70,72,63,58,67,71,69,74,60,84,81,75,84,61,82,88,72,59,75,76,82,71,77,71,75,78,69,89,67,75,74,74,77,75,76,78,79,80,65,80,61,101,44,58,30,46,34,18,37,31,31,45,41,64,80,42,60,76,39,29,51,46,21,53,52,22,63,71,53,37,77,51,65,66,80,29,45,32,48,30,41,23,36,33,45,50,82,55,83,64,46,65,59,49,47,52,49,48,42,59,76,69,40,26,75,88,56,68,28,47,82,43,83,41,76,66,40,46,70,29,37,30,49,39,51,34,60,69,71,48,74,22,58,24,34,34,36,37,53,29,62,26,34,49,38,44,54,33,68,48,51,53,49,48,50,36,72,74,69,66,47,36,35,38,21,49,44,66,41,78,46,70,67,83,70,75,93,43,82,66,56,52,44,54,70,76,67,68,83,76,98,62,101,62,62,69,66,66,51,64,77,64,54,88,79,83,64,67,67,18,52,46,56,78,56,44,73,81,43,84,22,53,56,64,65,56,29,37,30,34,36,68,56,42,58,74,65,66,47,45,60,55,64,68,83,49,53,46,43,50,52,23,40,51,48,44,39,35,73,72,69,45,44,39,41,60,45,97,45,64,36,33,35,45,57,49,54,96,80,39,61,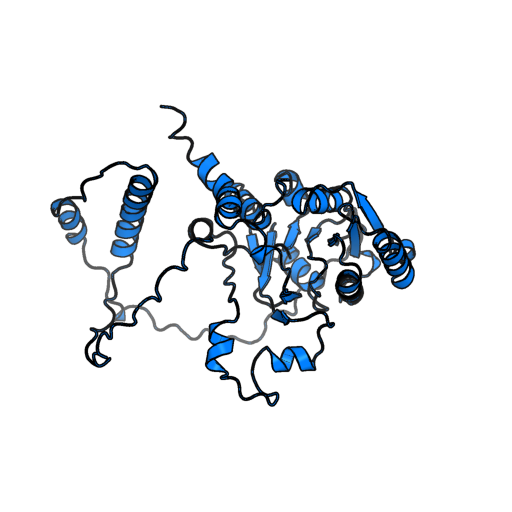88,77,75,36,55,64,71,62,14,48,52,50,36,42,41,61,59,57,70,70,54,60,79,75,78,76,120

Organism: NCBI:txid81844

Nearest PDB structures (foldseek):
  6hnq-assembly4_Q  TM=7.591E-01  e=1.000E-13  Staphylococcus aureus subsp. aureus N315
  6hnq-assembly2_O  TM=7.338E-01  e=9.406E-14  Staphylococcus aureus subsp. aureus N315
  6h4f-assembly1_C  TM=7.381E-01  e=3.222E-13  Staphylococcus aureus subsp. aureus N315
  6h4m-assembly1_B  TM=7.475E-01  e=4.662E-13  Staphylococcus aureus subsp. aureus N315
  5hea-assembly1_A  TM=6.460E-01  e=9.761E-13  Streptococcus parasanguinis FW213

Foldseek 3Di:
DDDDDDDDDDDDDDDDDDPPDDDDDDDDDPVVVVVVVVVCVVVVVCVVVVHDDDDDDPVVVVVVVPDDDDDDPVPDDPPPPPPPPPCPDDQPDQDDCPDPQQAAEEEEEEDEQPLLLLLLQVVLQVLAPDDLSRYEYEYEYLAHPPPCVVVSVVVSCVVSVNVVSVYDYHYDHRLPDQVRRVVSLVVDRHQKYFYDYSNKHFHRHLVVLVSSVCVVPVAFKEAEAAAEDEDRDRDDPVRSVVQVDDDDPDPDDPVVSVVVDDDAAADWLPLVVLLPDDRQHARRMMGRSVLCVVLVTFDRDPQADCSVLLSSPSCSVVVGGTYYRHDHGIYDYDDPVPSVVRGDPVVNSVSSCPSVVVVVVVVVPD

pLDDT: mean 73.13, std 26.79, range [25.94, 98.81]

InterPro domains:
  IPR001173 Glycosyltransferase 2-like [PF00535] (106-229)
  IPR027791 Galactosyltransferase, C-terminal [PF02709] (277-332)
  IPR029044 Nucleotide-diphospho-sugar transferases [G3DSA:3.90.550.10] (99-346)
  IPR029044 Nucleotide-diphospho-sugar transferases [SSF53448] (104-352)

Sequence (366 aa):
PSPPPPPPYSSSMMEATSLSSLPTYISLPLDEVAARTAALRVVGIAVASGMSVSPPDATFWREAETSPPSPSPSSLPPLQAASLTASSPLPAALPSYTGRHVVAVSVVITTYNRADLLRIAVASVVAQDFPPAALELLVVDDGSPDPAVPMLLDAIEADFDFAARGWRLLREPNRYLGGARNAGARAARGKYLLFMDDDNAAKPYEVSAFVRAAESTGGDVFTSFVDFIWGRDAPAPETNRRYSGRMGSNTVDMEAKARRSPSFVFLGGSVDVGLFKNCFGDANSFFRRSAFLALGGYSEDRQLGYEDWELYTRAAYAGYTLQVVPEALYHYRFTAGSMQKSTSYSRSRKRALRAYTERLQWAQAG